Protein AF-A0A7C0VLX1-F1 (afdb_monomer)

Secondary structure (DSSP, 8-state):
-HHHHHHHHHHHHHHHHHHHHSHHHHHHHHHHHTTT-HHHHHHHHHHHHHTT-EEEPP-TTT--SS-EEPTTSSEEEPPGGGSTT--HHHHHHHHHHHHHH----SHHHHHHHS-TTT--HHHHHHHHHTTTTTTTS-HHHHHHTHHHHHHHHHHHHHHHHTT--SSSHHHHHHHT-PPPPP-PPPPHHHHHHHHHHHHSS--S--GGGGGHHHHTTTS--GGG--GGGTT-EEEEEEEEEEEEEEE-TTS-EEEEEEEE-SS-EEEEEE-HHHHHH-TTT--TT-EEEEEEEE-SSSSS--EEEEEEEE----------

Mean predicted aligned error: 9.49 Å

Structure (mmCIF, N/CA/C/O backbone):
data_AF-A0A7C0VLX1-F1
#
_entry.id   AF-A0A7C0VLX1-F1
#
loop_
_atom_site.group_PDB
_atom_site.id
_atom_site.type_symbol
_atom_site.label_atom_id
_atom_site.label_alt_id
_atom_site.label_comp_id
_atom_site.label_asym_id
_atom_site.label_entity_id
_atom_site.label_seq_id
_atom_site.pdbx_PDB_ins_code
_atom_site.Cartn_x
_atom_site.Cartn_y
_atom_site.Cartn_z
_atom_site.occupancy
_atom_site.B_iso_or_equiv
_atom_site.auth_seq_id
_atom_site.auth_comp_id
_atom_site.auth_asym_id
_atom_site.auth_atom_id
_atom_site.pdbx_PDB_model_num
ATOM 1 N N . ASN A 1 1 ? -26.456 32.198 1.884 1.00 78.25 1 ASN A N 1
ATOM 2 C CA . ASN A 1 1 ? -26.985 32.654 0.579 1.00 78.25 1 ASN A CA 1
ATOM 3 C C . ASN A 1 1 ? -27.454 31.435 -0.219 1.00 78.25 1 ASN A C 1
ATOM 5 O O . ASN A 1 1 ? -26.676 30.495 -0.347 1.00 78.25 1 ASN A O 1
ATOM 9 N N . LYS A 1 2 ? -28.715 31.394 -0.675 1.00 87.12 2 LYS A N 1
ATOM 10 C CA . LYS A 1 2 ? -29.355 30.182 -1.240 1.00 87.12 2 LYS A CA 1
ATOM 11 C C . LYS A 1 2 ? -28.691 29.710 -2.539 1.00 87.12 2 LYS A C 1
ATOM 13 O O . LYS A 1 2 ? -28.487 28.518 -2.707 1.00 87.12 2 LYS A O 1
ATOM 18 N N . SER A 1 3 ? -28.278 30.641 -3.398 1.00 87.88 3 SER A N 1
ATOM 19 C CA . SER A 1 3 ? -27.568 30.350 -4.654 1.00 87.88 3 SE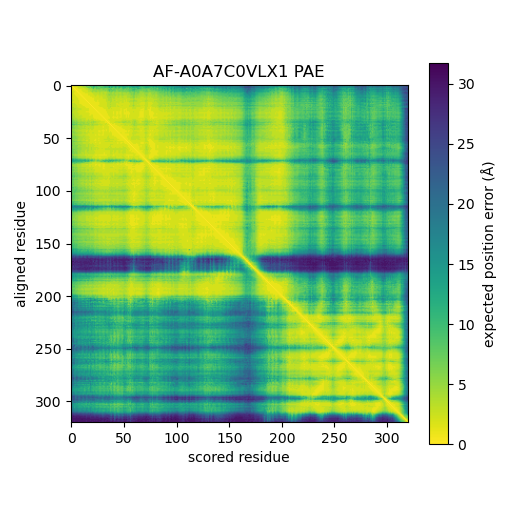R A CA 1
ATOM 20 C C . SER A 1 3 ? -26.270 29.567 -4.431 1.00 87.88 3 SER A C 1
ATOM 22 O O . SER A 1 3 ? -26.031 28.560 -5.090 1.00 87.88 3 SER A O 1
ATOM 24 N N . HIS A 1 4 ? -25.473 29.984 -3.444 1.00 89.88 4 HIS A N 1
ATOM 25 C CA . HIS A 1 4 ? -24.241 29.296 -3.067 1.00 89.88 4 HIS A CA 1
ATOM 26 C C . HIS A 1 4 ? -24.532 27.882 -2.544 1.00 89.88 4 HIS A C 1
ATOM 28 O O . HIS A 1 4 ? -23.907 26.926 -2.981 1.00 89.88 4 HIS A O 1
ATOM 34 N N . ALA A 1 5 ? -25.525 27.721 -1.662 1.00 93.12 5 ALA A N 1
ATOM 35 C CA . ALA A 1 5 ? -25.897 26.407 -1.133 1.00 93.12 5 ALA A CA 1
ATOM 36 C C . ALA A 1 5 ? -26.370 25.440 -2.235 1.00 93.12 5 ALA A C 1
ATOM 38 O O . ALA A 1 5 ? -25.942 24.287 -2.255 1.00 93.12 5 ALA A O 1
ATOM 39 N N . THR A 1 6 ? -27.188 25.912 -3.183 1.00 93.75 6 THR A N 1
ATOM 40 C CA . THR A 1 6 ? -27.656 25.096 -4.313 1.00 93.75 6 THR A CA 1
ATOM 41 C C . THR A 1 6 ? -26.497 24.619 -5.191 1.00 93.75 6 THR A C 1
ATOM 43 O O . THR A 1 6 ? -26.482 23.456 -5.580 1.00 93.75 6 THR A O 1
ATOM 46 N N . ALA A 1 7 ? -25.494 25.464 -5.458 1.00 93.62 7 ALA A N 1
ATOM 47 C CA . ALA A 1 7 ? -24.339 25.078 -6.273 1.00 93.62 7 ALA A CA 1
ATOM 48 C C . ALA A 1 7 ? -23.533 23.918 -5.652 1.00 93.62 7 ALA A C 1
ATOM 50 O O . ALA A 1 7 ? -23.234 22.940 -6.338 1.00 93.62 7 ALA A O 1
ATOM 51 N N . TYR A 1 8 ? -23.242 23.975 -4.346 1.00 94.81 8 TYR A N 1
ATOM 52 C CA . TYR A 1 8 ? -22.553 22.879 -3.647 1.00 94.81 8 TYR A CA 1
ATOM 53 C C . TYR A 1 8 ? -23.423 21.622 -3.534 1.00 94.81 8 TYR A C 1
ATOM 55 O O . TYR A 1 8 ? -22.909 20.511 -3.672 1.00 94.81 8 TYR A O 1
ATOM 63 N N . ALA A 1 9 ? -24.735 21.780 -3.329 1.00 95.38 9 ALA A N 1
ATOM 64 C CA . ALA A 1 9 ? -25.665 20.655 -3.280 1.00 95.38 9 ALA A CA 1
ATOM 65 C C . ALA A 1 9 ? -25.693 19.876 -4.605 1.00 95.38 9 ALA A C 1
ATOM 67 O O . ALA A 1 9 ? -25.719 18.647 -4.585 1.00 95.38 9 ALA A O 1
ATOM 68 N N . THR A 1 10 ? -25.603 20.562 -5.749 1.00 95.94 10 THR A N 1
ATOM 69 C CA . THR A 1 10 ? -25.512 19.912 -7.065 1.00 95.94 10 THR A CA 1
ATOM 70 C C . THR A 1 10 ? -24.257 19.043 -7.188 1.00 95.94 10 THR A C 1
ATOM 72 O O . THR A 1 10 ? -24.357 17.896 -7.618 1.00 95.94 10 THR A O 1
ATOM 75 N N . ILE A 1 11 ? -23.088 19.532 -6.755 1.00 95.19 11 ILE A N 1
ATOM 76 C CA . ILE A 1 11 ? -21.831 18.755 -6.774 1.00 95.19 11 ILE A CA 1
ATOM 77 C C . ILE A 1 11 ? -21.926 17.547 -5.827 1.00 95.19 11 ILE A C 1
ATOM 79 O O . ILE A 1 11 ? -21.535 16.432 -6.182 1.00 95.19 11 ILE A O 1
ATOM 83 N N . ALA A 1 12 ? -22.489 17.739 -4.631 1.00 94.75 12 ALA A N 1
ATOM 84 C CA . ALA A 1 12 ? -22.707 16.654 -3.675 1.00 94.75 12 ALA A CA 1
ATOM 85 C C . ALA A 1 12 ? -23.644 15.574 -4.246 1.00 94.75 12 ALA A C 1
ATOM 87 O O . ALA A 1 12 ? -23.353 14.384 -4.145 1.00 94.75 12 ALA A O 1
ATOM 88 N N . TYR A 1 13 ? -24.727 15.974 -4.917 1.00 97.00 13 TYR A N 1
ATOM 89 C CA . TYR A 1 13 ? -25.629 15.042 -5.589 1.00 97.00 13 TYR A CA 1
ATOM 90 C C . TYR A 1 13 ? -24.933 14.285 -6.728 1.00 97.00 13 TYR A C 1
ATOM 92 O O . TYR A 1 13 ? -25.043 13.066 -6.810 1.00 97.00 13 TYR A O 1
ATOM 100 N N . GLN A 1 14 ? -24.164 14.977 -7.573 1.00 96.94 14 GLN A N 1
ATOM 101 C CA . GLN A 1 14 ? -23.425 14.355 -8.678 1.00 96.94 14 GLN A CA 1
ATOM 102 C C . GLN A 1 14 ? -22.386 13.340 -8.184 1.00 96.94 14 GLN A C 1
ATOM 104 O O . GLN A 1 14 ? -22.298 12.233 -8.712 1.00 96.94 14 GLN A O 1
ATOM 109 N N . THR A 1 15 ? -21.622 13.687 -7.147 1.00 95.50 15 THR A N 1
ATOM 110 C CA . THR A 1 15 ? -20.643 12.773 -6.536 1.00 95.50 15 THR A CA 1
ATOM 111 C C . THR A 1 15 ? -21.317 11.564 -5.888 1.00 95.50 15 THR A C 1
ATOM 113 O O . THR A 1 15 ? -20.858 10.440 -6.086 1.00 95.50 15 THR A O 1
ATOM 116 N N . ALA A 1 16 ? -22.438 11.762 -5.188 1.00 95.75 16 ALA A N 1
ATOM 117 C CA . ALA A 1 16 ? -23.236 10.669 -4.635 1.00 95.75 16 ALA A CA 1
ATOM 118 C C . ALA A 1 16 ? -23.800 9.751 -5.733 1.00 95.75 16 ALA A C 1
ATOM 120 O O . ALA A 1 16 ? -23.701 8.531 -5.616 1.00 95.75 16 ALA A O 1
ATOM 121 N N . TYR A 1 17 ? -24.324 10.324 -6.821 1.00 97.50 17 TYR A N 1
ATOM 122 C CA . TYR A 1 17 ? -24.822 9.580 -7.978 1.00 97.50 17 TYR A CA 1
ATOM 123 C C . TYR A 1 17 ? -23.719 8.720 -8.611 1.00 97.50 17 TYR A C 1
ATOM 125 O O . TYR A 1 17 ? -23.901 7.518 -8.803 1.00 97.50 17 TYR A O 1
ATOM 133 N N . LEU A 1 18 ? -22.543 9.301 -8.875 1.00 97.06 18 LEU A N 1
ATOM 134 C CA . LEU A 1 18 ? -21.410 8.563 -9.439 1.00 97.06 18 LEU A CA 1
ATOM 135 C C . LEU A 1 18 ? -20.939 7.446 -8.506 1.00 97.06 18 LEU A C 1
ATOM 137 O O . LEU A 1 18 ? -20.702 6.335 -8.967 1.00 97.06 18 LEU A O 1
ATOM 141 N N . LYS A 1 19 ? -20.866 7.699 -7.196 1.00 95.50 19 LYS A N 1
ATOM 142 C CA . LYS A 1 19 ? -20.500 6.669 -6.219 1.00 95.50 19 LYS A CA 1
ATOM 143 C C . LYS A 1 19 ? -21.528 5.535 -6.151 1.00 95.50 19 LYS A C 1
ATOM 145 O O . LYS A 1 19 ? -21.139 4.389 -5.950 1.00 95.50 19 LYS A O 1
ATOM 150 N N . ALA A 1 20 ? -22.816 5.833 -6.313 1.00 95.25 20 ALA A N 1
ATOM 151 C CA . ALA A 1 20 ? -23.882 4.834 -6.273 1.00 95.25 20 ALA A CA 1
ATOM 152 C C . ALA A 1 20 ? -23.928 3.963 -7.542 1.00 95.25 20 ALA A C 1
ATOM 154 O O . ALA A 1 20 ? -24.105 2.751 -7.442 1.00 95.25 20 ALA A O 1
ATOM 155 N N . HIS A 1 21 ? -23.751 4.565 -8.723 1.00 95.94 21 HIS A N 1
ATOM 156 C CA . HIS A 1 21 ? -23.934 3.883 -10.011 1.00 95.94 21 HIS A CA 1
ATOM 157 C C . HIS A 1 21 ? -22.631 3.400 -10.666 1.00 95.94 21 HIS A C 1
ATOM 159 O O . HIS A 1 21 ? -22.646 2.394 -11.371 1.00 95.94 21 HIS A O 1
ATOM 165 N N . PHE A 1 22 ? -21.506 4.069 -10.403 1.00 95.75 22 PHE A N 1
ATOM 166 C CA . PHE A 1 22 ? -20.176 3.755 -10.944 1.00 95.75 22 PHE A CA 1
ATOM 167 C C . PHE A 1 22 ? -19.127 3.689 -9.819 1.00 95.75 22 PHE A C 1
ATOM 169 O O . PHE A 1 22 ? -18.148 4.440 -9.821 1.00 95.75 22 PHE A O 1
ATOM 176 N N . PRO A 1 23 ? -19.329 2.829 -8.801 1.00 95.12 23 PRO A N 1
ATOM 177 C CA . PRO A 1 23 ? -18.521 2.848 -7.584 1.00 95.12 23 PRO A CA 1
ATOM 178 C C . PRO A 1 23 ? -17.038 2.554 -7.839 1.00 95.12 23 PRO A C 1
ATOM 180 O O . PRO A 1 23 ? -16.184 3.121 -7.165 1.00 95.12 23 PRO A O 1
ATOM 183 N N . VAL A 1 24 ? -16.708 1.683 -8.798 1.00 96.06 24 VAL A N 1
ATOM 184 C CA . VAL A 1 24 ? -15.315 1.275 -9.053 1.00 96.06 24 VAL A CA 1
ATOM 185 C C . VAL A 1 24 ? -14.545 2.403 -9.737 1.00 96.06 24 VAL A C 1
ATOM 187 O O . VAL A 1 24 ? -13.449 2.758 -9.307 1.00 96.06 24 VAL A O 1
ATOM 190 N N . GLU A 1 25 ? -15.143 3.011 -10.756 1.00 95.88 25 GLU A N 1
ATOM 191 C CA . GLU A 1 25 ? -14.601 4.148 -11.496 1.00 95.88 25 GLU A CA 1
ATOM 192 C C . GLU A 1 25 ? -14.504 5.387 -10.603 1.00 95.88 25 GLU A C 1
ATOM 194 O O . GLU A 1 25 ? -13.475 6.064 -10.601 1.00 95.88 25 GLU A O 1
ATOM 199 N N . PHE A 1 26 ? -15.538 5.649 -9.796 1.00 96.62 26 PHE A N 1
ATOM 200 C CA . PHE A 1 26 ? -15.545 6.742 -8.828 1.00 96.62 26 PHE A CA 1
ATOM 201 C C . PHE A 1 26 ? -14.406 6.594 -7.817 1.00 96.62 26 PHE A C 1
ATOM 203 O O . PHE A 1 26 ? -13.647 7.540 -7.601 1.00 96.62 26 PHE A O 1
ATOM 210 N N . MET A 1 27 ? -14.235 5.402 -7.234 1.00 96.12 27 MET A N 1
ATOM 211 C CA . MET A 1 27 ? -13.145 5.161 -6.288 1.00 96.12 27 MET A CA 1
ATOM 212 C C . MET A 1 27 ? -11.768 5.237 -6.959 1.00 96.12 27 MET A C 1
ATOM 214 O O . MET A 1 27 ? -10.847 5.792 -6.367 1.00 96.12 27 MET A O 1
ATOM 218 N N . ALA A 1 28 ? -11.609 4.765 -8.200 1.00 96.38 28 ALA A N 1
ATOM 219 C CA . ALA A 1 28 ? -10.355 4.911 -8.946 1.00 96.38 28 ALA A CA 1
ATOM 220 C C . ALA A 1 28 ? -10.012 6.387 -9.235 1.00 96.38 28 ALA A C 1
ATOM 222 O O . ALA A 1 28 ? -8.854 6.797 -9.100 1.00 96.38 28 ALA A O 1
ATOM 223 N N . ALA A 1 29 ? -11.012 7.203 -9.581 1.00 96.56 29 ALA A N 1
ATOM 224 C CA . ALA A 1 29 ? -10.846 8.643 -9.768 1.00 96.56 29 ALA A CA 1
ATOM 225 C C . ALA A 1 29 ? -10.477 9.348 -8.453 1.00 96.56 29 ALA A C 1
ATOM 227 O O . ALA A 1 29 ? -9.551 10.157 -8.434 1.00 96.56 29 ALA A O 1
ATOM 228 N N . LEU A 1 30 ? -11.135 8.986 -7.349 1.00 95.38 30 LEU A N 1
ATOM 229 C CA . LEU A 1 30 ? -10.871 9.551 -6.024 1.00 95.38 30 LEU A CA 1
ATOM 230 C C . LEU A 1 30 ? -9.478 9.173 -5.492 1.00 95.38 30 LEU A C 1
ATOM 232 O O . LEU A 1 30 ? -8.760 10.014 -4.957 1.00 95.38 30 LEU A O 1
ATOM 236 N N . LEU A 1 31 ? -9.045 7.926 -5.695 1.00 94.94 31 LEU A N 1
ATOM 237 C CA . LEU A 1 31 ? -7.671 7.501 -5.401 1.00 94.94 31 LEU A CA 1
ATOM 238 C C . LEU A 1 31 ? -6.651 8.292 -6.230 1.00 94.94 31 LEU A C 1
ATOM 240 O O . LEU A 1 31 ? -5.582 8.650 -5.743 1.00 94.94 31 LEU A O 1
ATOM 244 N N . THR A 1 32 ? -6.990 8.594 -7.483 1.00 95.50 32 THR A N 1
ATOM 245 C CA . THR A 1 32 ? -6.131 9.370 -8.381 1.00 95.50 32 THR A CA 1
ATOM 246 C C . THR A 1 32 ? -6.013 10.834 -7.963 1.00 95.50 32 THR A C 1
ATOM 248 O O . THR A 1 32 ? -4.916 11.388 -8.053 1.00 95.50 32 THR A O 1
ATOM 251 N N . SER A 1 33 ? -7.095 11.469 -7.498 1.00 94.81 33 SER A N 1
ATOM 252 C CA . SER A 1 33 ? -7.041 12.859 -7.022 1.00 94.81 33 SER A CA 1
ATOM 253 C C . SER A 1 33 ? -6.190 13.012 -5.763 1.00 94.81 33 SER A C 1
ATOM 255 O O . SER A 1 33 ? -5.560 14.046 -5.579 1.00 94.81 33 SER A O 1
ATOM 257 N N . GLU A 1 34 ? -6.115 11.964 -4.941 1.00 92.31 34 GLU A N 1
ATOM 258 C CA . GLU A 1 34 ? -5.380 11.944 -3.670 1.00 92.31 34 GLU A CA 1
ATOM 259 C C . GLU A 1 34 ? -4.002 11.268 -3.783 1.00 92.31 34 GLU A C 1
ATOM 261 O O . GLU A 1 34 ? -3.371 10.963 -2.774 1.00 92.31 34 GLU A O 1
ATOM 266 N N . LYS A 1 35 ? -3.496 11.032 -5.004 1.00 88.75 35 LYS A N 1
ATOM 267 C CA . LYS A 1 35 ? -2.273 10.240 -5.256 1.00 88.75 35 LYS A CA 1
ATOM 268 C C . LYS A 1 35 ? -1.001 10.745 -4.555 1.00 88.75 35 LYS A C 1
ATOM 270 O O . LYS A 1 35 ? -0.036 9.998 -4.441 1.00 88.75 35 LYS A O 1
ATOM 275 N N . ASN A 1 36 ? -0.989 12.006 -4.125 1.00 87.31 36 ASN A N 1
ATOM 276 C CA . ASN A 1 36 ? 0.146 12.631 -3.444 1.00 87.31 36 ASN A CA 1
ATOM 277 C C . ASN A 1 36 ? 0.084 12.477 -1.911 1.00 87.31 36 ASN A C 1
ATOM 279 O O . ASN A 1 36 ? 1.068 12.779 -1.239 1.00 87.31 36 ASN A O 1
ATOM 283 N N . ASP A 1 37 ? -1.039 12.010 -1.355 1.00 87.31 37 ASP A N 1
ATOM 284 C CA . ASP A 1 37 ? -1.230 11.793 0.080 1.00 87.31 37 ASP A CA 1
ATOM 285 C C . ASP A 1 37 ? -1.386 10.293 0.371 1.00 87.31 37 ASP A C 1
ATOM 287 O O . ASP A 1 37 ? -2.463 9.701 0.262 1.00 87.31 37 ASP A O 1
ATOM 291 N N . THR A 1 38 ? -0.288 9.659 0.789 1.00 81.94 38 THR A N 1
ATOM 292 C CA . THR A 1 38 ? -0.279 8.224 1.110 1.00 81.94 38 THR A CA 1
ATOM 293 C C . THR A 1 38 ? -1.193 7.852 2.278 1.00 81.94 38 THR A C 1
ATOM 295 O O . THR A 1 38 ? -1.704 6.731 2.321 1.00 81.94 38 THR A O 1
ATOM 298 N N . GLU A 1 39 ? -1.427 8.765 3.227 1.00 80.62 39 GLU A N 1
ATOM 299 C CA . GLU A 1 39 ? -2.339 8.506 4.345 1.00 80.62 39 GLU A CA 1
ATOM 300 C C . GLU A 1 39 ? -3.791 8.504 3.851 1.00 80.62 39 GLU A C 1
ATOM 302 O O . GLU A 1 39 ? -4.593 7.639 4.225 1.00 80.62 39 GLU A O 1
ATOM 307 N N . ARG A 1 40 ? -4.131 9.441 2.960 1.00 85.44 40 ARG A N 1
ATOM 308 C CA . ARG A 1 40 ? -5.447 9.510 2.326 1.00 85.44 40 ARG A CA 1
ATOM 309 C C . ARG A 1 40 ? -5.709 8.314 1.415 1.00 85.44 40 ARG A C 1
ATOM 311 O O . ARG A 1 40 ? -6.779 7.717 1.531 1.00 85.44 40 ARG A O 1
ATOM 318 N N . ILE A 1 41 ? -4.734 7.906 0.600 1.00 89.44 41 ILE A N 1
ATOM 319 C CA . ILE A 1 41 ? -4.812 6.689 -0.229 1.00 89.44 41 ILE A CA 1
ATOM 320 C C . ILE A 1 41 ? -5.095 5.464 0.641 1.00 89.44 41 ILE A C 1
ATOM 322 O O . ILE A 1 41 ? -6.013 4.703 0.344 1.00 89.44 41 ILE A O 1
ATOM 326 N N . SER A 1 42 ? -4.365 5.293 1.748 1.00 83.94 42 SER A N 1
ATOM 327 C CA . SER A 1 42 ? -4.569 4.167 2.666 1.00 83.94 42 SER A CA 1
ATOM 328 C C . SER A 1 42 ? -6.006 4.116 3.208 1.00 83.94 42 SER A C 1
ATOM 330 O O . SER A 1 42 ? -6.641 3.058 3.195 1.00 83.94 42 SER A O 1
ATOM 332 N N . LYS A 1 43 ? -6.571 5.270 3.593 1.00 83.38 43 LYS A N 1
ATOM 333 C CA . LYS A 1 43 ? -7.975 5.376 4.035 1.00 83.38 43 LYS A CA 1
ATOM 334 C C . LYS A 1 43 ? -8.958 4.995 2.924 1.00 83.38 43 LYS A C 1
ATOM 336 O O . LYS A 1 43 ? -9.885 4.229 3.182 1.00 83.38 43 LYS A O 1
ATOM 341 N N . LEU A 1 44 ? -8.746 5.496 1.707 1.00 89.44 44 LEU A N 1
ATOM 342 C CA . LEU A 1 44 ? -9.607 5.221 0.553 1.00 89.44 44 LEU A CA 1
ATOM 343 C C . LEU A 1 44 ? -9.550 3.755 0.114 1.00 89.44 44 LEU A C 1
ATOM 345 O O . LEU A 1 44 ? -10.578 3.189 -0.247 1.00 89.44 44 LEU A O 1
ATOM 349 N N . ILE A 1 45 ? -8.385 3.108 0.184 1.00 88.31 45 ILE A N 1
ATOM 350 C CA . ILE A 1 45 ? -8.264 1.667 -0.082 1.00 88.31 45 ILE A CA 1
ATOM 351 C C . ILE A 1 45 ? -9.014 0.859 0.983 1.00 88.31 45 ILE A C 1
ATOM 353 O O . ILE A 1 45 ? -9.713 -0.097 0.648 1.00 88.31 45 ILE A O 1
ATOM 357 N N . GLY A 1 46 ? -8.945 1.270 2.254 1.00 82.88 46 GLY A N 1
ATOM 358 C CA . GLY A 1 46 ? -9.768 0.683 3.314 1.00 82.88 46 GLY A CA 1
ATOM 359 C C . GLY A 1 46 ? -11.271 0.806 3.032 1.00 82.88 46 GLY A C 1
ATOM 360 O O . GLY A 1 46 ? -12.028 -0.133 3.274 1.00 82.88 46 GLY A O 1
ATOM 361 N N . GLU A 1 47 ? -11.712 1.932 2.468 1.00 85.69 47 GLU A N 1
ATOM 362 C CA . GLU A 1 47 ? -13.095 2.118 2.016 1.00 85.69 47 GLU A CA 1
ATOM 363 C C . GLU A 1 47 ? -13.440 1.231 0.811 1.00 85.69 47 GLU A C 1
ATOM 365 O O . GLU A 1 47 ? -14.476 0.568 0.831 1.00 85.69 47 GLU A O 1
ATOM 370 N N . CYS A 1 48 ? -12.547 1.121 -0.181 1.00 89.75 48 CYS A N 1
ATOM 371 C CA . CYS A 1 48 ? -12.702 0.194 -1.307 1.00 89.75 48 CYS A CA 1
ATOM 372 C C . CYS A 1 48 ? -12.926 -1.239 -0.805 1.00 89.75 48 CYS A C 1
ATOM 374 O O . CYS A 1 48 ? -13.883 -1.890 -1.221 1.00 89.75 48 CYS A O 1
ATOM 376 N N . LYS A 1 49 ? -12.118 -1.694 0.165 1.00 84.69 49 LYS A N 1
ATOM 377 C CA . LYS A 1 49 ? -12.255 -3.021 0.784 1.00 84.69 49 LYS A CA 1
ATOM 378 C C . LYS A 1 49 ? -13.636 -3.209 1.423 1.00 84.69 49 LYS A C 1
ATOM 380 O O . LYS A 1 49 ? -14.267 -4.237 1.196 1.00 84.69 49 LYS A O 1
ATOM 385 N N . LYS A 1 50 ? -14.147 -2.208 2.153 1.00 82.75 50 LYS A N 1
ATOM 386 C CA . LYS A 1 50 ? -15.508 -2.231 2.733 1.00 82.75 50 LYS A CA 1
ATOM 387 C C . LYS A 1 50 ? -16.610 -2.261 1.670 1.00 82.75 50 LYS A C 1
ATOM 389 O O . LYS A 1 50 ? -17.650 -2.867 1.892 1.00 82.75 50 LYS A O 1
ATOM 394 N N . MET A 1 51 ? -16.371 -1.643 0.514 1.00 89.19 51 MET A N 1
ATOM 395 C CA . MET A 1 51 ? -17.267 -1.672 -0.648 1.00 89.19 51 MET A CA 1
ATOM 396 C C . MET A 1 51 ? -17.140 -2.961 -1.485 1.00 89.19 51 MET A C 1
ATOM 398 O O . MET A 1 51 ? -17.832 -3.104 -2.493 1.00 89.19 51 MET A O 1
ATOM 402 N N . GLY A 1 52 ? -16.256 -3.895 -1.108 1.00 88.62 52 GLY A N 1
ATOM 403 C CA . GLY A 1 52 ? -15.973 -5.107 -1.883 1.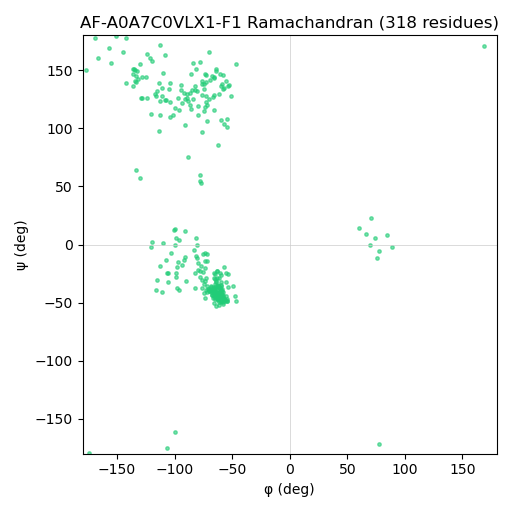00 88.62 52 GLY A CA 1
ATOM 404 C C . GLY A 1 52 ? -15.213 -4.844 -3.189 1.00 88.62 52 GLY A C 1
ATOM 405 O O . GLY A 1 52 ? -15.301 -5.639 -4.123 1.00 88.62 52 GLY A O 1
ATOM 406 N N . ILE A 1 53 ? -14.503 -3.717 -3.275 1.00 91.62 53 ILE A N 1
ATOM 407 C CA . ILE A 1 53 ? -13.642 -3.336 -4.396 1.00 91.62 53 ILE A CA 1
ATOM 408 C C . ILE A 1 53 ? -12.201 -3.652 -4.005 1.00 91.62 53 ILE A C 1
ATOM 410 O O . ILE A 1 53 ? -11.657 -3.088 -3.056 1.00 91.62 53 ILE A O 1
ATOM 414 N N . GLU A 1 54 ? -11.571 -4.551 -4.748 1.00 90.44 54 GLU A N 1
ATOM 415 C CA . GLU A 1 54 ? -10.194 -4.958 -4.479 1.00 90.44 54 GLU A CA 1
ATOM 416 C C . GLU A 1 54 ? -9.211 -4.009 -5.174 1.00 90.44 54 GLU A C 1
ATOM 418 O O . GLU A 1 54 ? -9.332 -3.752 -6.373 1.00 90.44 54 GLU A O 1
ATOM 423 N N . VAL A 1 55 ? -8.222 -3.502 -4.438 1.00 91.62 55 VAL A N 1
ATOM 424 C CA . VAL A 1 55 ? -7.139 -2.688 -5.006 1.00 91.62 55 VAL A CA 1
ATOM 425 C C . VAL A 1 55 ? -5.885 -3.547 -5.086 1.00 91.62 55 VAL A C 1
ATOM 427 O O . VAL A 1 55 ? -5.313 -3.917 -4.065 1.00 91.62 55 VAL A O 1
ATOM 430 N N . LEU A 1 56 ? -5.486 -3.898 -6.304 1.00 92.50 56 LEU A N 1
ATOM 431 C CA . LEU A 1 56 ? -4.350 -4.769 -6.569 1.00 92.50 56 LEU A CA 1
ATOM 432 C C . LEU A 1 56 ? -3.018 -4.003 -6.513 1.00 92.50 56 LEU A C 1
ATOM 434 O O . LEU A 1 56 ? -3.003 -2.826 -6.893 1.00 92.50 56 LEU A O 1
ATOM 438 N N . PRO A 1 57 ? -1.906 -4.678 -6.143 1.00 93.19 57 PRO A N 1
ATOM 439 C CA . PRO A 1 57 ? -0.547 -4.137 -6.200 1.00 93.19 57 PRO A CA 1
ATOM 440 C C . PRO A 1 57 ? -0.231 -3.433 -7.519 1.00 93.19 57 PRO A C 1
ATOM 442 O O . PRO A 1 57 ? -0.796 -3.812 -8.556 1.00 93.19 57 PRO A O 1
ATOM 445 N N . PRO A 1 58 ? 0.723 -2.491 -7.536 1.00 95.38 58 PRO A N 1
ATOM 446 C CA . PRO A 1 58 ? 1.279 -2.043 -8.797 1.00 95.38 58 PRO A CA 1
ATOM 447 C C . PRO A 1 58 ? 2.048 -3.189 -9.475 1.00 95.38 58 PRO A C 1
ATOM 449 O O . PRO A 1 58 ? 2.695 -3.988 -8.807 1.00 95.38 58 PRO A O 1
ATOM 452 N N . ASP A 1 59 ? 1.983 -3.261 -10.800 1.00 96.00 59 ASP A N 1
ATOM 453 C CA . ASP A 1 59 ? 2.716 -4.241 -11.609 1.00 96.00 59 ASP A CA 1
ATOM 454 C C . ASP A 1 59 ? 3.191 -3.576 -12.906 1.00 96.00 59 ASP A C 1
ATOM 456 O O . ASP A 1 59 ? 2.461 -2.792 -13.516 1.00 96.00 59 ASP A O 1
ATOM 460 N N . ILE A 1 60 ? 4.417 -3.875 -13.333 1.00 97.25 60 ILE A N 1
ATOM 461 C CA . ILE A 1 60 ? 5.039 -3.241 -14.502 1.00 97.25 60 ILE A CA 1
ATOM 462 C C . ILE A 1 60 ? 4.253 -3.462 -15.806 1.00 97.25 60 ILE A C 1
ATOM 464 O O . ILE A 1 60 ? 4.214 -2.588 -16.676 1.00 97.25 60 ILE A O 1
ATOM 468 N N . ASN A 1 61 ? 3.588 -4.606 -15.940 1.00 96.56 61 ASN A N 1
ATOM 469 C CA . ASN A 1 61 ? 2.880 -5.026 -17.143 1.00 96.56 61 ASN A CA 1
ATOM 470 C C . ASN A 1 61 ? 1.391 -4.660 -17.132 1.00 96.56 61 ASN A C 1
ATOM 472 O O . ASN A 1 61 ? 0.788 -4.603 -18.201 1.00 96.56 61 ASN A O 1
ATOM 476 N N . GLU A 1 62 ? 0.810 -4.351 -15.971 1.00 94.81 62 GLU A N 1
ATOM 477 C CA . GLU A 1 62 ? -0.616 -4.012 -15.861 1.00 94.81 62 GLU A CA 1
ATOM 478 C C . GLU A 1 62 ? -0.908 -2.575 -15.403 1.00 94.81 62 GLU A C 1
ATOM 480 O O . GLU A 1 62 ? -1.936 -2.010 -15.777 1.00 94.81 62 GLU A O 1
ATOM 485 N N . SER A 1 63 ? -0.045 -1.957 -14.593 1.00 96.44 63 SER A N 1
ATOM 486 C CA . SER A 1 63 ? -0.321 -0.630 -14.030 1.00 96.44 63 SER A CA 1
ATOM 487 C C . SER A 1 63 ? -0.214 0.488 -15.064 1.00 96.44 63 SER A C 1
ATOM 489 O O . SER A 1 63 ? 0.635 0.468 -15.954 1.00 96.44 63 SER A O 1
ATOM 491 N N . PHE A 1 64 ? -1.053 1.510 -14.917 1.00 96.12 64 PHE A N 1
ATOM 492 C CA . PHE A 1 64 ? -0.980 2.760 -15.678 1.00 96.12 64 PHE A CA 1
ATOM 493 C C . PHE A 1 64 ? -0.466 3.903 -14.794 1.00 96.12 64 PHE A C 1
ATOM 495 O O . PHE A 1 64 ? -0.089 3.697 -13.637 1.00 96.12 64 PHE A O 1
ATOM 502 N N . ARG A 1 65 ? -0.448 5.135 -15.326 1.00 96.69 65 ARG A N 1
ATOM 503 C CA . ARG A 1 65 ? 0.039 6.301 -14.570 1.00 96.69 65 ARG A CA 1
ATOM 504 C C . ARG A 1 65 ? -0.762 6.535 -13.289 1.00 96.69 65 ARG A C 1
ATOM 506 O O . ARG A 1 65 ? -0.188 6.800 -12.241 1.00 96.69 65 ARG A O 1
ATOM 513 N N . ASN A 1 66 ? -2.081 6.409 -13.391 1.00 96.94 66 ASN A N 1
ATOM 514 C CA . ASN A 1 66 ? -3.049 6.644 -12.329 1.00 96.94 66 ASN A CA 1
ATOM 515 C C . ASN A 1 66 ? -3.705 5.315 -11.939 1.00 96.94 66 ASN A C 1
ATOM 517 O O . ASN A 1 66 ? -3.520 4.302 -12.621 1.00 96.94 66 ASN A O 1
ATOM 521 N N . PHE A 1 67 ? -4.492 5.328 -10.864 1.00 96.62 67 PHE A N 1
ATOM 522 C CA . PHE A 1 67 ? -5.332 4.185 -10.526 1.00 96.62 67 PHE A CA 1
ATOM 523 C C . PHE A 1 67 ? -6.277 3.891 -11.690 1.00 96.62 67 PHE A C 1
ATOM 525 O O . PHE A 1 67 ? -6.869 4.802 -12.270 1.00 96.62 67 PHE A O 1
ATOM 532 N N . SER A 1 68 ? -6.381 2.619 -12.059 1.00 95.56 68 SER A N 1
ATOM 533 C CA . SER A 1 68 ? -7.119 2.193 -13.250 1.00 95.56 68 SER A CA 1
ATOM 534 C C . SER A 1 68 ? -8.056 1.046 -12.918 1.00 95.56 68 SER A C 1
ATOM 536 O O . SER A 1 68 ? -7.737 0.183 -12.104 1.00 95.56 68 SER A O 1
ATOM 538 N N . VAL A 1 69 ? -9.236 1.049 -13.529 1.00 95.88 69 VAL A N 1
ATOM 539 C CA . VAL A 1 69 ? -10.210 -0.031 -13.370 1.00 95.88 69 VAL A CA 1
ATOM 540 C C . VAL A 1 69 ? -9.814 -1.179 -14.285 1.00 95.88 69 VAL A C 1
ATOM 542 O O . VAL A 1 69 ? -9.547 -0.967 -15.467 1.00 95.88 69 VAL A O 1
ATOM 545 N N . ILE A 1 70 ? -9.795 -2.400 -13.755 1.00 91.81 70 ILE A N 1
ATOM 546 C CA . ILE A 1 70 ? -9.583 -3.584 -14.584 1.00 91.81 70 ILE A CA 1
ATOM 547 C C . ILE A 1 70 ? -10.914 -3.930 -15.261 1.00 91.81 70 ILE A C 1
ATOM 549 O O . ILE A 1 70 ? -11.885 -4.226 -14.558 1.00 91.81 70 ILE A O 1
ATOM 553 N N . PRO A 1 71 ? -10.988 -3.929 -16.606 1.00 85.75 71 PRO A N 1
ATOM 554 C CA . PRO A 1 71 ? -12.243 -4.133 -17.315 1.00 85.75 71 PRO A CA 1
ATOM 555 C C . PRO A 1 71 ? -12.958 -5.412 -16.880 1.00 85.75 71 PRO A C 1
ATOM 557 O O . PRO A 1 71 ? -12.341 -6.472 -16.748 1.00 85.75 71 PRO A O 1
ATOM 560 N N . LYS A 1 72 ? -14.279 -5.313 -16.689 1.00 81.81 72 LYS A N 1
ATOM 561 C CA . LYS A 1 72 ? -15.163 -6.430 -16.303 1.00 81.81 72 LYS A CA 1
ATOM 562 C C . LYS A 1 72 ? -14.810 -7.090 -14.959 1.00 81.81 72 LYS A C 1
ATOM 564 O O . LYS A 1 72 ? -15.320 -8.167 -14.660 1.00 81.81 72 LYS A O 1
ATOM 569 N N . LYS A 1 73 ? -13.966 -6.464 -14.133 1.00 88.25 73 LYS A N 1
ATOM 570 C CA . LYS A 1 73 ? -13.638 -6.923 -12.778 1.00 88.25 73 LYS A CA 1
ATOM 571 C C . LYS A 1 73 ? -13.923 -5.799 -11.783 1.00 88.25 73 LYS A C 1
ATOM 573 O O . LYS A 1 73 ? -13.654 -4.638 -12.060 1.00 88.25 73 LYS A O 1
ATOM 578 N N . LYS A 1 74 ? -14.405 -6.135 -10.581 1.00 90.31 74 LYS A N 1
ATOM 579 C CA . LYS A 1 74 ? -14.519 -5.181 -9.457 1.00 90.31 74 LYS A CA 1
ATOM 580 C C . LYS A 1 74 ? -13.156 -4.936 -8.801 1.00 90.31 74 LYS A C 1
ATOM 582 O O . LYS A 1 74 ? -12.983 -5.146 -7.602 1.00 90.31 74 LYS A O 1
ATOM 587 N N . LYS A 1 75 ? -12.165 -4.577 -9.618 1.00 94.50 75 LYS A N 1
ATOM 588 C CA . LYS A 1 75 ? -10.776 -4.424 -9.194 1.00 94.50 75 LYS A CA 1
ATOM 589 C C . LYS A 1 75 ? -10.174 -3.144 -9.749 1.00 94.50 75 LYS A C 1
ATOM 591 O O . LYS A 1 75 ? -10.392 -2.799 -10.909 1.00 94.50 75 LYS A O 1
ATOM 596 N N . ILE A 1 76 ? -9.380 -2.486 -8.919 1.00 95.50 76 ILE A N 1
ATOM 597 C CA . ILE A 1 76 ? -8.585 -1.314 -9.272 1.00 95.50 76 ILE A CA 1
ATOM 598 C C . ILE A 1 76 ? -7.118 -1.736 -9.246 1.00 95.50 76 ILE A C 1
ATOM 600 O O . ILE A 1 76 ? -6.682 -2.403 -8.314 1.00 95.50 76 ILE A O 1
ATOM 604 N N . ARG A 1 77 ? -6.342 -1.356 -10.254 1.00 95.31 77 ARG A N 1
ATOM 605 C CA . ARG A 1 77 ? -4.890 -1.536 -10.283 1.00 95.31 77 ARG A CA 1
ATOM 606 C C . ARG A 1 77 ? -4.210 -0.262 -9.786 1.00 95.31 77 ARG A C 1
ATOM 608 O O . ARG A 1 77 ? -4.574 0.837 -10.215 1.00 95.31 77 ARG A O 1
ATOM 615 N N . PHE A 1 78 ? -3.234 -0.409 -8.890 1.00 95.62 78 PHE A N 1
ATOM 616 C CA . PHE A 1 78 ? -2.484 0.716 -8.328 1.00 95.62 78 PHE A CA 1
ATOM 617 C C . PHE A 1 78 ? -1.761 1.518 -9.422 1.00 95.62 78 PHE A C 1
ATOM 619 O O . PHE A 1 78 ? -1.161 0.938 -10.333 1.00 95.62 78 PHE A O 1
ATOM 626 N N . GLY A 1 79 ? -1.821 2.849 -9.334 1.00 96.38 79 GLY A N 1
ATOM 627 C CA . GLY A 1 79 ? -1.171 3.750 -10.287 1.00 96.38 79 GLY A CA 1
ATOM 628 C C . GLY A 1 79 ? 0.310 3.958 -9.981 1.00 96.38 79 GLY A C 1
ATOM 629 O O . GLY A 1 79 ? 0.674 4.195 -8.832 1.00 96.38 79 GLY A O 1
ATOM 630 N N . LEU A 1 80 ? 1.170 3.935 -11.002 1.00 96.69 80 LEU A N 1
ATOM 631 C CA . LEU A 1 80 ? 2.620 4.074 -10.812 1.00 96.69 80 LEU 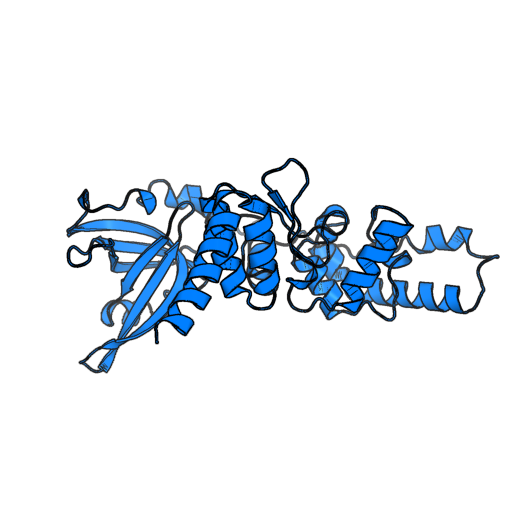A CA 1
ATOM 632 C C . LEU A 1 80 ? 3.032 5.449 -10.256 1.00 96.69 80 LEU A C 1
ATOM 634 O O . LEU A 1 80 ? 4.007 5.531 -9.516 1.00 96.69 80 LEU A O 1
ATOM 638 N N . LEU A 1 81 ? 2.279 6.519 -10.552 1.00 95.50 81 LEU A N 1
ATOM 639 C CA . LEU A 1 81 ? 2.548 7.863 -10.012 1.00 95.50 81 LEU A CA 1
ATOM 640 C C . LEU A 1 81 ? 2.188 8.023 -8.532 1.00 95.50 81 LEU A C 1
ATOM 642 O O . LEU A 1 81 ? 2.569 9.021 -7.932 1.00 95.50 81 LEU A O 1
ATOM 646 N N . ALA A 1 82 ? 1.429 7.090 -7.957 1.00 94.81 82 ALA A N 1
ATOM 647 C CA . ALA A 1 82 ? 1.092 7.115 -6.536 1.00 94.81 82 ALA A CA 1
ATOM 648 C C . ALA A 1 82 ? 2.203 6.504 -5.658 1.00 94.81 82 ALA A C 1
ATOM 650 O O . ALA A 1 82 ? 2.106 6.520 -4.434 1.00 94.81 82 ALA A O 1
ATOM 651 N N . ILE A 1 83 ? 3.258 5.952 -6.270 1.00 95.25 83 ILE A N 1
ATOM 652 C CA . ILE A 1 83 ? 4.408 5.385 -5.565 1.00 95.25 83 ILE A CA 1
ATOM 653 C C . ILE A 1 83 ? 5.383 6.515 -5.230 1.00 95.25 83 ILE A C 1
ATOM 655 O O . ILE A 1 83 ? 5.846 7.236 -6.120 1.00 95.25 83 ILE A O 1
ATOM 659 N N . LYS A 1 84 ? 5.751 6.655 -3.950 1.00 92.75 84 LYS A N 1
ATOM 660 C CA . LYS A 1 84 ? 6.741 7.663 -3.544 1.00 92.75 84 LYS A CA 1
ATOM 661 C C . LYS A 1 84 ? 8.049 7.501 -4.322 1.00 92.75 84 LYS A C 1
ATOM 663 O O . LYS A 1 84 ? 8.541 6.396 -4.524 1.00 92.75 84 LYS A O 1
ATOM 668 N N . ASN A 1 85 ? 8.647 8.634 -4.692 1.00 94.62 85 ASN A N 1
ATOM 669 C CA . ASN A 1 85 ? 9.914 8.739 -5.430 1.00 94.62 85 ASN A CA 1
ATOM 670 C C . ASN A 1 85 ? 9.905 8.215 -6.881 1.00 94.62 85 ASN A C 1
ATOM 672 O O . ASN A 1 85 ? 10.970 8.148 -7.508 1.00 94.62 85 ASN A O 1
ATOM 676 N N . VAL A 1 86 ? 8.744 7.870 -7.442 1.00 95.19 86 VAL A N 1
ATOM 677 C CA . VAL A 1 86 ? 8.620 7.511 -8.859 1.00 95.19 86 VAL A CA 1
ATOM 678 C C . VAL A 1 86 ? 8.167 8.740 -9.650 1.00 95.19 86 VAL A C 1
ATOM 680 O O . VAL A 1 86 ? 7.089 9.282 -9.427 1.00 95.19 86 VAL A O 1
ATOM 683 N N . GLY A 1 87 ? 9.027 9.216 -10.554 1.00 93.06 87 GLY A N 1
ATOM 684 C CA . GLY A 1 87 ? 8.777 10.423 -11.347 1.00 93.06 87 GLY A CA 1
ATOM 685 C C . GLY A 1 87 ? 7.929 10.172 -12.596 1.00 93.06 87 GLY A C 1
ATOM 686 O O . GLY A 1 87 ? 7.923 9.072 -13.149 1.00 93.06 87 GLY A O 1
ATOM 687 N N . GLN A 1 88 ? 7.267 11.223 -13.087 1.00 94.62 88 GLN A N 1
ATOM 688 C CA . GLN A 1 88 ? 6.387 11.144 -14.257 1.00 94.62 88 GLN A CA 1
ATOM 689 C C . GLN A 1 88 ? 7.090 10.657 -15.522 1.00 94.62 88 GLN A C 1
ATOM 691 O O . GLN A 1 88 ? 6.579 9.752 -16.174 1.00 94.62 88 GLN A O 1
ATOM 696 N N . ASN A 1 89 ? 8.295 11.152 -15.798 1.00 94.75 89 ASN A N 1
ATOM 697 C CA . ASN A 1 89 ? 9.062 10.738 -16.973 1.00 94.75 89 ASN A CA 1
ATOM 698 C C . ASN A 1 89 ? 9.338 9.222 -16.972 1.00 94.75 89 ASN A C 1
ATOM 700 O O . ASN A 1 89 ? 9.229 8.575 -18.010 1.00 94.75 89 ASN A O 1
ATOM 704 N N . VAL A 1 90 ? 9.649 8.639 -15.802 1.00 95.00 90 VAL A N 1
ATOM 705 C CA . VAL A 1 90 ? 9.893 7.189 -15.657 1.00 95.00 90 VAL A CA 1
ATOM 706 C C . VAL A 1 90 ? 8.631 6.411 -16.005 1.00 95.00 90 VAL A C 1
ATOM 708 O O . VAL A 1 90 ? 8.682 5.463 -16.784 1.00 95.00 90 VAL A O 1
ATOM 711 N N . VAL A 1 91 ? 7.489 6.835 -15.464 1.00 96.25 91 VAL A N 1
ATOM 712 C CA . VAL A 1 91 ? 6.194 6.192 -15.708 1.00 96.25 91 VAL A CA 1
ATOM 713 C C . VAL A 1 91 ? 5.785 6.282 -17.175 1.00 96.25 91 VAL A C 1
ATOM 715 O O . VAL A 1 91 ? 5.347 5.286 -17.745 1.00 96.25 91 VAL A O 1
ATOM 718 N N . GLU A 1 92 ? 5.945 7.447 -17.797 1.00 95.56 92 GLU A N 1
ATOM 719 C CA . GLU A 1 92 ? 5.631 7.643 -19.214 1.00 95.56 92 GLU A CA 1
ATOM 720 C C . GLU A 1 92 ? 6.525 6.787 -20.112 1.00 95.56 92 GLU A C 1
ATOM 722 O O . GLU A 1 92 ? 6.016 6.131 -21.018 1.00 95.56 92 GLU A O 1
ATOM 727 N N . SER A 1 93 ? 7.829 6.707 -19.820 1.00 95.12 93 SER A N 1
ATOM 728 C CA . SER A 1 93 ? 8.742 5.828 -20.557 1.00 95.12 93 SER A CA 1
ATOM 729 C C . SER A 1 93 ? 8.354 4.354 -20.422 1.00 95.12 93 SER A C 1
ATOM 731 O O . SER A 1 93 ? 8.390 3.638 -21.417 1.00 95.12 93 SER A O 1
ATOM 733 N N . ILE A 1 94 ? 7.959 3.901 -19.227 1.00 96.19 94 ILE A N 1
ATOM 734 C CA . ILE A 1 94 ? 7.506 2.521 -18.993 1.00 96.19 94 ILE A CA 1
ATOM 735 C C . ILE A 1 94 ? 6.259 2.201 -19.817 1.00 96.19 94 ILE A C 1
ATOM 737 O O . ILE A 1 94 ? 6.211 1.171 -20.487 1.00 96.19 94 ILE A O 1
ATOM 741 N N . ILE A 1 95 ? 5.248 3.072 -19.755 1.00 96.25 95 ILE A N 1
ATOM 742 C CA . ILE A 1 95 ? 3.968 2.845 -20.431 1.00 96.25 95 ILE A CA 1
ATOM 743 C C . ILE A 1 95 ? 4.159 2.877 -21.945 1.00 96.25 95 ILE A C 1
ATOM 745 O O . ILE A 1 95 ? 3.696 1.958 -22.614 1.00 96.25 95 ILE A O 1
ATOM 749 N N . ARG A 1 96 ? 4.896 3.865 -22.469 1.00 95.69 96 ARG A N 1
ATOM 750 C CA . ARG A 1 96 ? 5.181 3.985 -23.904 1.00 95.69 96 ARG A CA 1
ATOM 751 C C . ARG A 1 96 ? 5.878 2.739 -24.447 1.00 95.69 96 ARG A C 1
ATOM 753 O O . ARG A 1 96 ? 5.401 2.143 -25.404 1.00 95.69 96 ARG A O 1
ATOM 760 N N . GLU A 1 97 ? 6.960 2.297 -23.804 1.00 95.31 97 GLU A N 1
ATOM 761 C CA . GLU A 1 97 ? 7.691 1.097 -24.240 1.00 95.31 97 GLU A CA 1
ATOM 762 C C . GLU A 1 97 ? 6.818 -0.164 -24.182 1.00 95.31 97 GLU A C 1
ATOM 764 O O . GLU A 1 97 ? 6.906 -1.026 -25.059 1.00 95.31 97 GLU A O 1
ATOM 769 N N . ARG A 1 98 ? 5.943 -0.272 -23.175 1.00 95.88 98 ARG A N 1
ATOM 770 C CA . ARG A 1 98 ? 5.002 -1.390 -23.054 1.00 95.88 98 ARG A CA 1
ATOM 771 C C . ARG A 1 98 ? 3.921 -1.367 -24.136 1.00 95.88 98 ARG A C 1
ATOM 773 O O . ARG A 1 98 ? 3.545 -2.428 -24.626 1.00 95.88 98 ARG A O 1
ATOM 780 N N . GLU A 1 99 ? 3.403 -0.196 -24.493 1.00 95.06 99 GLU A N 1
ATOM 781 C CA . GLU A 1 99 ? 2.393 -0.041 -25.547 1.00 95.06 99 GLU A CA 1
ATOM 782 C C . GLU A 1 99 ? 2.979 -0.312 -26.939 1.00 95.06 99 GLU A C 1
ATOM 784 O O . GLU A 1 99 ? 2.350 -0.994 -27.744 1.00 95.06 99 GLU A O 1
ATOM 789 N N . GLU A 1 100 ? 4.207 0.141 -27.201 1.00 95.25 100 GLU A N 1
ATOM 790 C CA . GLU A 1 100 ? 4.878 -0.046 -28.492 1.00 95.25 100 GLU A CA 1
ATOM 791 C C . GLU A 1 100 ? 5.427 -1.468 -28.690 1.00 95.25 100 GLU A C 1
ATOM 793 O O . GLU A 1 100 ? 5.396 -1.997 -29.801 1.00 95.25 100 GLU A O 1
ATOM 798 N N . ARG A 1 101 ? 5.957 -2.099 -27.630 1.00 94.38 101 ARG A N 1
ATOM 799 C CA . ARG A 1 101 ? 6.712 -3.368 -27.729 1.00 94.38 101 ARG A CA 1
ATOM 800 C C . ARG A 1 101 ? 6.104 -4.527 -26.93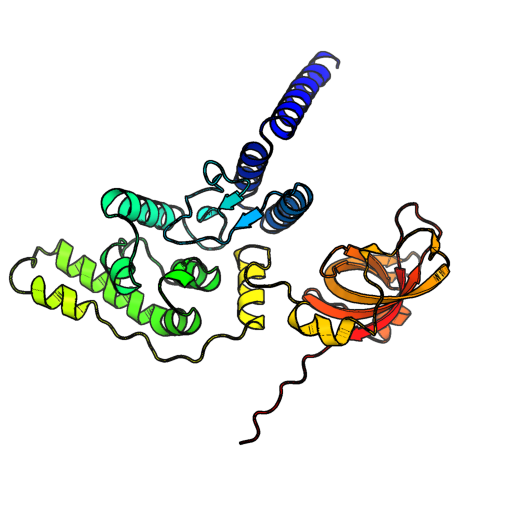8 1.00 94.38 101 ARG A C 1
ATOM 802 O O . ARG A 1 101 ? 6.672 -5.623 -26.910 1.00 94.38 101 ARG A O 1
ATOM 809 N N . GLY A 1 102 ? 4.961 -4.312 -26.296 1.00 95.62 102 GLY A N 1
ATOM 810 C CA . GLY A 1 102 ? 4.295 -5.303 -25.455 1.00 95.62 102 GLY A CA 1
ATOM 811 C C . GLY A 1 102 ? 4.939 -5.473 -24.068 1.00 95.62 102 GLY A C 1
ATOM 812 O O . GLY A 1 102 ? 5.835 -4.715 -23.688 1.00 95.62 102 GLY A O 1
ATOM 813 N N . PRO A 1 103 ? 4.498 -6.480 -23.289 1.00 96.38 103 PRO A N 1
ATOM 814 C CA . PRO A 1 103 ? 4.912 -6.658 -21.898 1.00 96.38 103 PRO A CA 1
ATOM 815 C C . PRO A 1 103 ? 6.411 -6.950 -21.751 1.00 96.38 103 PRO A C 1
ATOM 817 O O . PRO A 1 103 ? 7.031 -7.596 -22.605 1.00 96.38 103 PRO A O 1
ATOM 820 N N . PHE A 1 104 ? 6.969 -6.511 -20.623 1.00 96.12 104 PHE A N 1
ATOM 821 C CA . PHE A 1 104 ? 8.321 -6.832 -20.183 1.00 96.12 104 PHE A CA 1
ATOM 822 C C . PHE A 1 104 ? 8.379 -8.283 -19.711 1.00 96.12 104 PHE A C 1
ATOM 824 O O . PHE A 1 104 ? 7.578 -8.709 -18.876 1.00 96.12 104 PHE A O 1
ATOM 831 N N . ARG A 1 105 ? 9.337 -9.043 -20.246 1.00 93.69 105 ARG A N 1
ATOM 832 C CA . ARG A 1 105 ? 9.472 -10.488 -19.984 1.00 93.69 105 ARG A CA 1
ATOM 833 C C . ARG A 1 105 ? 10.508 -10.825 -18.921 1.00 93.69 105 ARG A C 1
ATOM 835 O O . ARG A 1 105 ? 10.461 -11.900 -18.336 1.00 93.69 105 ARG A O 1
ATOM 842 N N . SER A 1 106 ? 11.477 -9.942 -18.713 1.00 93.06 106 SER A N 1
ATOM 843 C CA . SER A 1 106 ? 12.554 -10.121 -17.743 1.00 93.06 106 SER A CA 1
ATOM 844 C C . SER A 1 106 ? 13.138 -8.774 -17.332 1.00 93.06 106 SER A C 1
ATOM 846 O O . SER A 1 106 ? 12.875 -7.747 -17.962 1.00 93.06 106 SER A O 1
ATOM 848 N N . ILE A 1 107 ? 13.978 -8.770 -16.295 1.00 93.25 107 ILE A N 1
ATOM 849 C CA . ILE A 1 107 ? 14.707 -7.559 -15.912 1.00 93.25 107 ILE A CA 1
ATOM 850 C C . ILE A 1 107 ? 15.633 -7.074 -17.036 1.00 93.25 107 ILE A C 1
ATOM 852 O O . ILE A 1 107 ? 15.654 -5.885 -17.325 1.00 93.25 107 ILE A O 1
ATOM 856 N N . SER A 1 108 ? 16.332 -7.972 -17.737 1.00 90.69 108 SER A N 1
ATOM 857 C CA . SER A 1 108 ? 17.183 -7.615 -18.883 1.00 90.69 108 SER A CA 1
ATOM 858 C C . SER A 1 108 ? 16.387 -6.944 -20.002 1.00 90.69 108 SER A C 1
ATOM 860 O O . SER A 1 108 ? 16.839 -5.979 -20.618 1.00 90.69 108 SER A O 1
ATOM 862 N N . ASP A 1 109 ? 15.172 -7.431 -20.237 1.00 91.62 109 ASP A N 1
ATOM 863 C CA . ASP A 1 109 ? 14.247 -6.876 -21.215 1.00 91.62 109 ASP A CA 1
ATOM 864 C C . ASP A 1 109 ? 13.785 -5.463 -20.818 1.00 91.62 109 ASP A C 1
ATOM 866 O O . ASP A 1 109 ? 13.859 -4.539 -21.620 1.00 91.62 109 ASP A O 1
ATOM 870 N N . PHE A 1 110 ? 13.429 -5.251 -19.549 1.00 93.50 110 PHE A N 1
ATOM 871 C CA . PHE A 1 110 ? 13.137 -3.920 -19.006 1.00 93.50 110 PHE A CA 1
ATOM 872 C C . PHE A 1 110 ? 14.325 -2.953 -19.156 1.00 93.50 110 PHE A C 1
ATOM 874 O O . PHE A 1 110 ? 14.185 -1.859 -19.704 1.00 93.50 110 PHE A O 1
ATOM 881 N N . VAL A 1 111 ? 15.519 -3.382 -18.747 1.00 90.75 111 VAL A N 1
ATOM 882 C CA . VAL A 1 111 ? 16.757 -2.587 -18.782 1.00 90.75 111 VAL A CA 1
ATOM 883 C C . VAL A 1 111 ? 17.156 -2.205 -20.208 1.00 90.75 111 VAL A C 1
ATOM 885 O O . VAL A 1 111 ? 17.634 -1.097 -20.429 1.00 90.75 111 VAL A O 1
ATOM 888 N N . SER A 1 112 ? 16.929 -3.075 -21.193 1.00 88.25 112 SER A N 1
ATOM 889 C CA . SER A 1 112 ? 17.236 -2.793 -22.605 1.00 88.25 112 SER A CA 1
ATOM 890 C C . SER A 1 112 ? 16.180 -1.948 -23.328 1.00 88.25 112 SER A C 1
ATOM 892 O O . SER A 1 112 ? 16.448 -1.442 -24.420 1.00 88.25 112 SER A O 1
ATOM 894 N N . ARG A 1 113 ? 14.992 -1.738 -22.743 1.00 89.88 113 ARG A N 1
ATOM 895 C CA . ARG A 1 113 ? 13.876 -0.970 -23.342 1.00 89.88 113 ARG A CA 1
ATOM 896 C C . ARG A 1 113 ? 13.658 0.415 -22.732 1.00 89.88 113 ARG A C 1
ATOM 898 O O . ARG A 1 113 ? 13.360 1.345 -23.464 1.00 89.88 113 ARG A O 1
ATOM 905 N N . ILE A 1 114 ? 13.924 0.602 -21.441 1.00 90.69 114 ILE A N 1
ATOM 906 C CA . ILE A 1 114 ? 13.750 1.910 -20.788 1.00 90.69 114 ILE A CA 1
ATOM 907 C C . ILE A 1 114 ? 14.868 2.897 -21.140 1.00 90.69 114 ILE A C 1
ATOM 909 O O . ILE A 1 114 ? 16.043 2.524 -21.228 1.00 90.69 114 ILE A O 1
ATOM 913 N N . ASP A 1 115 ? 14.506 4.164 -21.334 1.00 84.00 115 ASP A N 1
ATOM 914 C CA . ASP A 1 115 ? 15.462 5.243 -21.574 1.00 84.00 115 ASP A CA 1
ATOM 915 C C . ASP A 1 115 ? 16.344 5.488 -20.337 1.00 84.00 115 ASP A C 1
ATOM 917 O O . ASP A 1 115 ? 15.855 5.648 -19.214 1.00 84.00 115 ASP A O 1
ATOM 921 N N . GLY A 1 116 ? 17.659 5.506 -20.546 1.00 76.19 116 GLY A N 1
ATOM 922 C CA . GLY A 1 116 ? 18.629 5.581 -19.459 1.00 76.19 116 GLY A CA 1
ATOM 923 C C . GLY A 1 116 ? 18.853 6.961 -18.880 1.00 76.19 116 GLY A C 1
ATOM 924 O O . GLY A 1 116 ? 19.348 7.071 -17.759 1.00 76.19 116 GLY A O 1
ATOM 925 N N . ASP A 1 117 ? 18.418 7.999 -19.589 1.00 81.31 117 ASP A N 1
ATOM 926 C CA . ASP A 1 117 ? 18.436 9.363 -19.061 1.00 81.31 117 ASP A CA 1
ATOM 927 C C . ASP A 1 117 ? 17.285 9.589 -18.059 1.00 81.31 117 ASP A C 1
ATOM 929 O O . ASP A 1 117 ? 17.322 10.501 -17.234 1.00 81.31 117 ASP A O 1
ATOM 933 N N . VAL A 1 118 ? 16.266 8.722 -18.093 1.00 85.75 118 VAL A N 1
ATOM 934 C CA . VAL A 1 118 ? 15.051 8.840 -17.282 1.00 85.75 118 VAL A CA 1
ATOM 935 C C . VAL A 1 118 ? 15.117 7.974 -16.019 1.00 85.75 118 VAL A C 1
ATOM 937 O O . VAL A 1 118 ? 14.645 8.387 -14.954 1.00 85.75 118 VAL A O 1
ATOM 940 N N . LEU A 1 119 ? 15.703 6.775 -16.107 1.00 89.31 119 LEU A N 1
ATOM 941 C CA . LEU A 1 119 ? 15.772 5.837 -14.988 1.00 89.31 119 LEU A CA 1
ATOM 942 C C . LEU A 1 119 ? 16.901 6.201 -14.012 1.00 89.31 119 LEU A C 1
ATOM 944 O O . LEU A 1 119 ? 18.087 6.053 -14.299 1.00 89.31 119 LEU A O 1
ATOM 948 N N . ASN A 1 120 ? 16.528 6.631 -12.808 1.00 92.25 120 ASN A N 1
ATOM 949 C CA . ASN A 1 120 ? 17.469 6.927 -11.727 1.00 92.25 120 ASN A CA 1
ATOM 950 C C . ASN A 1 120 ? 17.404 5.877 -10.602 1.00 92.25 120 ASN A C 1
ATOM 952 O O . ASN A 1 120 ? 16.423 5.141 -10.467 1.00 92.25 120 ASN A O 1
ATOM 956 N N . LYS A 1 121 ? 18.444 5.856 -9.757 1.00 95.44 121 LYS A N 1
ATOM 957 C CA . LYS A 1 121 ? 18.585 4.923 -8.628 1.00 95.44 121 LYS A CA 1
ATOM 958 C C . LYS A 1 121 ? 17.392 4.942 -7.679 1.00 95.44 121 LYS A C 1
ATOM 960 O O . LYS A 1 121 ? 16.832 3.892 -7.382 1.00 95.44 121 LYS A O 1
ATOM 965 N N . LYS A 1 122 ? 16.960 6.132 -7.254 1.00 96.19 122 LYS A N 1
ATOM 966 C CA . LYS A 1 122 ? 15.881 6.286 -6.270 1.00 96.19 122 LYS A CA 1
ATOM 967 C C . LYS A 1 122 ? 14.545 5.754 -6.796 1.00 96.19 122 LYS A C 1
ATOM 969 O O . LYS A 1 122 ? 13.822 5.071 -6.070 1.00 96.19 122 LYS A O 1
ATOM 974 N N . SER A 1 123 ? 14.223 6.045 -8.056 1.00 95.62 123 SER A N 1
ATOM 975 C CA . SER A 1 123 ? 13.011 5.545 -8.703 1.00 95.62 123 SER A CA 1
ATOM 976 C C . SER A 1 123 ? 13.075 4.032 -8.915 1.00 95.62 123 SER A C 1
ATOM 978 O O . SER A 1 123 ? 12.102 3.358 -8.596 1.00 95.62 123 SER A O 1
ATOM 980 N N . LEU A 1 124 ? 14.208 3.478 -9.365 1.00 96.94 124 LEU A N 1
ATOM 981 C CA . LEU A 1 124 ? 14.363 2.029 -9.544 1.00 96.94 124 LEU A CA 1
ATOM 982 C C . LEU A 1 124 ? 14.220 1.264 -8.220 1.00 96.94 124 LEU A C 1
ATOM 984 O O . LEU A 1 124 ? 13.446 0.312 -8.148 1.00 96.94 124 LEU A O 1
ATOM 988 N N . GLU A 1 125 ? 14.894 1.708 -7.157 1.00 97.56 125 GLU A N 1
ATOM 989 C CA . GLU A 1 125 ? 14.743 1.117 -5.821 1.00 97.56 125 GLU A CA 1
ATOM 990 C C . GLU A 1 125 ? 13.291 1.165 -5.343 1.00 97.56 125 GLU A C 1
ATOM 992 O O . GLU A 1 125 ? 12.797 0.187 -4.787 1.00 97.56 125 GLU A O 1
ATOM 997 N N . SER A 1 126 ? 12.594 2.278 -5.585 1.00 97.44 126 SER A N 1
ATOM 998 C CA . SER A 1 126 ? 11.197 2.438 -5.172 1.00 97.44 126 SER A CA 1
ATOM 999 C C . SER A 1 126 ? 10.259 1.529 -5.968 1.00 97.44 126 SER A C 1
ATOM 1001 O O . SER A 1 126 ? 9.386 0.910 -5.370 1.00 97.44 126 SER A O 1
ATOM 1003 N N . LEU A 1 127 ? 10.470 1.369 -7.281 1.00 97.44 127 LEU A N 1
ATOM 1004 C CA . LEU A 1 127 ? 9.721 0.420 -8.116 1.00 97.44 127 LEU A CA 1
ATOM 1005 C C . LEU A 1 127 ? 9.919 -1.028 -7.641 1.00 97.44 127 LEU A C 1
ATOM 1007 O O . LEU A 1 127 ? 8.947 -1.775 -7.538 1.00 97.44 127 LEU A O 1
ATOM 1011 N N . ILE A 1 128 ? 11.156 -1.416 -7.310 1.00 97.44 128 ILE A N 1
ATOM 1012 C CA . ILE A 1 128 ? 11.455 -2.756 -6.785 1.00 97.44 128 ILE A CA 1
ATOM 1013 C C . ILE A 1 128 ? 10.775 -2.958 -5.427 1.00 97.44 128 ILE A C 1
ATOM 1015 O O . ILE A 1 128 ? 10.038 -3.921 -5.234 1.00 97.44 128 ILE A O 1
ATOM 1019 N N . LYS A 1 129 ? 10.993 -2.037 -4.484 1.00 96.88 129 LYS A N 1
ATOM 1020 C CA . LYS A 1 129 ? 10.472 -2.124 -3.112 1.00 96.88 129 LYS A CA 1
ATOM 1021 C C . LYS A 1 129 ? 8.943 -2.118 -3.056 1.00 96.88 129 LYS A C 1
ATOM 1023 O O . LYS A 1 129 ? 8.378 -2.836 -2.235 1.00 96.88 129 LYS A O 1
ATOM 1028 N N . ALA A 1 130 ? 8.295 -1.369 -3.948 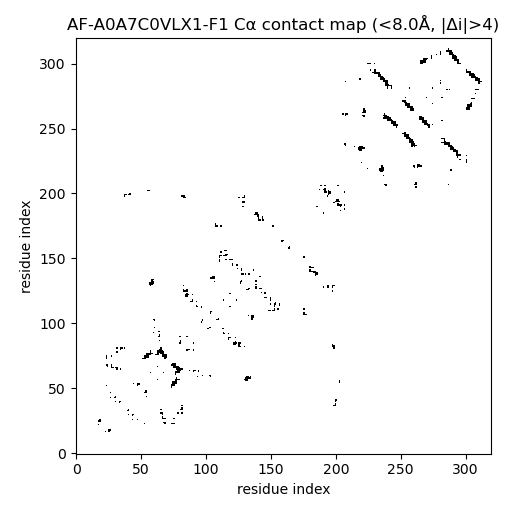1.00 95.94 130 ALA A N 1
ATOM 1029 C CA . ALA A 1 130 ? 6.843 -1.319 -4.112 1.00 95.94 130 ALA A CA 1
ATOM 1030 C C . ALA A 1 130 ? 6.239 -2.564 -4.792 1.00 95.94 130 ALA A C 1
ATOM 1032 O O . ALA A 1 130 ? 5.018 -2.667 -4.879 1.00 95.94 130 ALA A O 1
ATOM 1033 N N . GLY A 1 131 ? 7.067 -3.487 -5.288 1.00 95.44 131 GLY A N 1
ATOM 1034 C CA . GLY A 1 131 ? 6.616 -4.719 -5.935 1.00 95.44 131 GLY A CA 1
ATOM 1035 C C . GLY A 1 131 ? 6.269 -4.594 -7.414 1.00 95.44 131 GLY A C 1
ATOM 1036 O O . GLY A 1 131 ? 5.791 -5.553 -8.008 1.00 95.44 131 GLY A O 1
ATOM 1037 N N . VAL A 1 132 ? 6.558 -3.452 -8.047 1.00 97.38 132 VAL A N 1
ATOM 1038 C CA . VAL A 1 132 ? 6.255 -3.231 -9.473 1.00 97.38 132 VAL A CA 1
ATOM 1039 C C . VAL A 1 132 ? 6.967 -4.252 -10.361 1.00 97.38 132 VAL A C 1
ATOM 1041 O O . VAL A 1 132 ? 6.431 -4.659 -11.388 1.00 97.38 132 VAL A O 1
ATOM 1044 N N . LEU A 1 133 ? 8.175 -4.660 -9.964 1.00 97.12 133 LEU A N 1
ATOM 1045 C CA . LEU A 1 133 ? 9.028 -5.585 -10.712 1.00 97.12 133 LEU A CA 1
ATOM 1046 C C . LEU A 1 133 ? 8.975 -7.028 -10.181 1.00 97.12 133 LEU A C 1
ATOM 1048 O O . LEU A 1 133 ? 9.809 -7.837 -10.584 1.00 97.12 133 LEU A O 1
ATOM 1052 N N . ASP A 1 134 ? 8.017 -7.374 -9.311 1.00 95.31 134 ASP A N 1
ATOM 1053 C CA . ASP A 1 134 ? 7.924 -8.719 -8.714 1.00 95.31 134 ASP A CA 1
ATOM 1054 C C . ASP A 1 134 ? 7.716 -9.818 -9.770 1.00 95.31 134 ASP A C 1
ATOM 1056 O O . ASP A 1 134 ? 8.181 -10.944 -9.598 1.00 95.31 134 ASP A O 1
ATOM 1060 N N . SER A 1 135 ? 7.076 -9.488 -10.898 1.00 94.69 135 SER A N 1
ATOM 1061 C CA . SER A 1 135 ? 6.929 -10.391 -12.047 1.00 94.69 135 SER A CA 1
ATOM 1062 C C . SER A 1 135 ? 8.232 -10.614 -12.830 1.00 94.69 135 SER A C 1
ATOM 1064 O O . SER A 1 135 ? 8.312 -11.554 -13.619 1.00 94.69 135 SER A O 1
ATOM 1066 N N . LEU A 1 136 ? 9.264 -9.790 -12.609 1.00 94.31 136 LEU A N 1
ATOM 1067 C CA . LEU A 1 136 ? 10.549 -9.843 -13.320 1.00 94.31 136 LEU A CA 1
ATOM 1068 C C . LEU A 1 136 ? 11.707 -10.384 -12.466 1.00 94.31 136 LEU A C 1
ATOM 1070 O O . LEU A 1 136 ? 12.769 -10.686 -13.017 1.00 94.31 136 LEU A O 1
ATOM 1074 N N . GLY A 1 137 ? 11.540 -10.494 -11.145 1.00 92.31 137 GLY A N 1
ATOM 1075 C CA . GLY A 1 137 ? 12.570 -11.026 -10.256 1.00 92.31 137 GLY A CA 1
ATOM 1076 C C . GLY A 1 137 ? 12.291 -10.820 -8.767 1.00 92.31 137 GLY A C 1
ATOM 1077 O O . GLY A 1 137 ? 11.384 -10.101 -8.364 1.00 92.31 137 GLY A O 1
ATOM 1078 N N . GLU A 1 138 ? 13.112 -11.456 -7.930 1.00 94.19 138 GLU A N 1
ATOM 1079 C CA . GLU A 1 138 ? 13.036 -11.313 -6.473 1.00 94.19 138 GLU A CA 1
ATOM 1080 C C . GLU A 1 138 ? 13.605 -9.952 -6.026 1.00 94.19 138 GLU A C 1
ATOM 1082 O O . GLU A 1 138 ? 14.682 -9.545 -6.470 1.00 94.19 138 GLU A O 1
ATOM 1087 N N . ARG A 1 139 ? 12.882 -9.248 -5.138 1.00 95.19 139 ARG A N 1
ATOM 1088 C CA . ARG A 1 139 ? 13.181 -7.858 -4.750 1.00 95.19 139 ARG A CA 1
ATOM 1089 C C . ARG A 1 139 ? 14.607 -7.662 -4.231 1.00 95.19 139 ARG A C 1
ATOM 1091 O O . ARG A 1 139 ? 15.246 -6.696 -4.635 1.00 95.19 139 ARG A O 1
ATOM 1098 N N . ASN A 1 140 ? 15.125 -8.536 -3.366 1.00 95.12 140 ASN A N 1
ATOM 1099 C CA . ASN A 1 140 ? 16.460 -8.345 -2.792 1.00 95.12 140 ASN A CA 1
ATOM 1100 C C . ASN A 1 140 ? 17.576 -8.526 -3.825 1.00 95.12 140 ASN A C 1
ATOM 1102 O O . ASN A 1 140 ? 18.532 -7.756 -3.842 1.00 95.12 140 ASN A O 1
ATOM 1106 N N . ARG A 1 141 ? 17.438 -9.504 -4.726 1.00 94.94 141 ARG A N 1
ATOM 1107 C CA . ARG A 1 141 ? 18.373 -9.685 -5.851 1.00 94.94 141 ARG A CA 1
ATOM 1108 C C . ARG A 1 141 ? 18.372 -8.484 -6.787 1.00 94.94 141 ARG A C 1
ATOM 1110 O O . ARG A 1 141 ? 19.433 -8.029 -7.215 1.00 94.94 141 ARG A O 1
ATOM 1117 N N . LEU A 1 142 ? 17.188 -7.951 -7.085 1.00 96.19 142 LEU A N 1
ATOM 1118 C CA . LEU A 1 142 ? 17.051 -6.738 -7.887 1.00 96.19 142 LEU A CA 1
ATOM 1119 C C . LEU A 1 142 ? 17.686 -5.533 -7.179 1.00 96.19 142 LEU A C 1
ATOM 1121 O O . LEU A 1 142 ? 18.446 -4.808 -7.814 1.00 96.19 142 LEU A O 1
ATOM 1125 N N . LEU A 1 143 ? 17.445 -5.358 -5.873 1.00 96.88 143 LEU A N 1
ATOM 1126 C CA . LEU A 1 143 ? 18.025 -4.278 -5.065 1.00 96.88 143 LEU A CA 1
ATOM 1127 C C . LEU A 1 143 ? 19.551 -4.349 -4.996 1.00 96.88 143 LEU A C 1
ATOM 1129 O O . LEU A 1 143 ? 20.215 -3.342 -5.233 1.00 96.88 143 LEU A O 1
ATOM 1133 N N . ALA A 1 144 ? 20.108 -5.535 -4.746 1.00 95.69 144 ALA A N 1
ATOM 1134 C CA . ALA A 1 144 ? 21.553 -5.756 -4.757 1.00 95.69 144 ALA A CA 1
ATOM 1135 C C . ALA A 1 144 ? 22.180 -5.438 -6.128 1.00 95.69 144 ALA A C 1
ATOM 1137 O O . ALA A 1 144 ? 23.339 -5.043 -6.209 1.00 95.69 144 ALA A O 1
ATOM 1138 N N . SER A 1 145 ? 21.393 -5.549 -7.202 1.00 95.38 145 SER A N 1
ATOM 1139 C CA . SER A 1 145 ? 21.836 -5.328 -8.580 1.00 95.38 145 SER A CA 1
ATOM 1140 C C . SER A 1 145 ? 21.549 -3.922 -9.121 1.00 95.38 145 SER A C 1
ATOM 1142 O O . SER A 1 145 ? 21.809 -3.683 -10.297 1.00 95.38 145 SER A O 1
ATOM 1144 N N . VAL A 1 146 ? 21.017 -2.984 -8.325 1.00 95.56 146 VAL A N 1
ATOM 1145 C CA . VAL A 1 146 ? 20.560 -1.665 -8.816 1.00 95.56 146 VAL A CA 1
ATOM 1146 C C . VAL A 1 146 ? 21.659 -0.885 -9.538 1.00 95.56 146 VAL A C 1
ATOM 1148 O O . VAL A 1 146 ? 21.425 -0.385 -10.636 1.00 95.56 146 VAL A O 1
ATOM 1151 N N . GLU A 1 147 ? 22.863 -0.802 -8.968 1.00 93.62 147 GLU A N 1
ATOM 1152 C CA . GLU A 1 147 ? 23.976 -0.073 -9.599 1.00 93.62 147 GLU A CA 1
ATOM 1153 C C . GLU A 1 147 ? 24.355 -0.692 -10.945 1.00 93.62 147 GLU A C 1
ATOM 1155 O O . GLU A 1 147 ? 24.467 -0.001 -11.958 1.00 93.62 147 GLU A O 1
ATOM 1160 N N . LYS A 1 148 ? 24.466 -2.023 -10.973 1.00 91.75 148 LYS A N 1
ATOM 1161 C CA . LYS A 1 148 ? 24.778 -2.792 -12.178 1.00 91.75 148 LYS A CA 1
ATOM 1162 C C . LYS A 1 148 ? 23.719 -2.589 -13.260 1.00 91.75 148 LYS A C 1
ATOM 1164 O O . LYS A 1 148 ? 24.065 -2.306 -14.401 1.00 91.75 148 LYS A O 1
ATOM 1169 N N . ILE A 1 149 ? 22.440 -2.650 -12.881 1.00 92.75 149 ILE A N 1
ATOM 1170 C CA . ILE A 1 149 ? 21.297 -2.389 -13.763 1.00 92.75 149 ILE A CA 1
ATOM 1171 C C . ILE A 1 149 ? 21.426 -1.011 -14.430 1.00 92.75 149 ILE A C 1
ATOM 1173 O O . ILE A 1 149 ? 21.278 -0.901 -15.647 1.00 92.75 149 ILE A O 1
ATOM 1177 N N . LEU A 1 150 ? 21.713 0.036 -13.651 1.00 92.38 150 LEU A N 1
ATOM 1178 C CA . LEU A 1 150 ? 21.800 1.406 -14.161 1.00 92.38 150 LEU A CA 1
ATOM 1179 C C . LEU A 1 150 ? 23.007 1.610 -15.079 1.00 92.38 150 LEU A C 1
ATOM 1181 O O . LEU A 1 150 ? 22.881 2.272 -16.109 1.00 92.38 150 LEU A O 1
ATOM 1185 N N . ILE A 1 151 ? 24.165 1.045 -14.729 1.00 90.44 151 ILE A N 1
ATOM 1186 C CA . ILE A 1 151 ? 25.370 1.115 -15.567 1.00 90.44 151 ILE A CA 1
ATOM 1187 C C . ILE A 1 151 ? 25.103 0.437 -16.913 1.00 90.44 151 ILE A C 1
ATOM 1189 O O . ILE A 1 151 ? 25.269 1.069 -17.956 1.00 90.44 151 ILE A O 1
ATOM 1193 N N . THR A 1 152 ? 24.601 -0.801 -16.896 1.00 88.44 152 THR A N 1
ATOM 1194 C CA . THR A 1 152 ? 24.296 -1.559 -18.117 1.00 88.44 152 THR A CA 1
ATOM 1195 C C . THR A 1 152 ? 23.262 -0.848 -18.987 1.00 88.44 152 THR A C 1
ATOM 1197 O O . THR A 1 152 ? 23.439 -0.744 -20.199 1.00 88.44 152 THR A O 1
ATOM 1200 N N . ASN A 1 153 ? 22.206 -0.296 -18.387 1.00 90.25 153 ASN A N 1
ATOM 1201 C CA . ASN A 1 153 ? 21.204 0.484 -19.110 1.00 90.25 153 ASN A CA 1
ATOM 1202 C C . ASN A 1 153 ? 21.824 1.696 -19.840 1.00 90.25 153 ASN A C 1
ATOM 1204 O O . ASN A 1 153 ? 21.572 1.891 -21.032 1.00 90.25 153 ASN A O 1
ATOM 1208 N N . ARG A 1 154 ? 22.681 2.477 -19.167 1.00 88.50 154 ARG A N 1
ATOM 1209 C CA . ARG A 1 154 ? 23.360 3.636 -19.778 1.00 88.50 154 ARG A CA 1
ATOM 1210 C C . ARG A 1 154 ? 24.315 3.231 -20.896 1.00 88.50 154 ARG A C 1
ATOM 1212 O O . ARG A 1 154 ? 24.369 3.905 -21.924 1.00 88.50 154 ARG A O 1
ATOM 1219 N N . GLU A 1 155 ? 25.058 2.142 -20.718 1.00 86.44 155 GLU A N 1
ATOM 1220 C CA . GLU A 1 155 ? 25.970 1.624 -21.741 1.00 86.44 155 GLU A CA 1
ATOM 1221 C C . GLU A 1 155 ? 25.223 1.208 -23.009 1.00 86.44 155 GLU A C 1
ATOM 1223 O O . GLU A 1 155 ? 25.611 1.628 -24.101 1.00 86.44 155 GLU A O 1
ATOM 1228 N N . ILE A 1 156 ? 24.117 0.468 -22.867 1.00 83.50 156 ILE A N 1
ATOM 1229 C CA . ILE A 1 156 ? 23.257 0.068 -23.990 1.00 83.50 156 ILE A CA 1
ATOM 1230 C C . ILE A 1 156 ? 22.779 1.307 -24.756 1.00 83.50 156 ILE A C 1
ATOM 1232 O O . ILE A 1 156 ? 22.940 1.386 -25.974 1.00 83.50 156 ILE A O 1
ATOM 1236 N N . ARG A 1 157 ? 22.268 2.322 -24.048 1.00 83.31 157 ARG A N 1
ATOM 1237 C CA . ARG A 1 157 ? 21.762 3.551 -24.680 1.00 83.31 157 ARG A CA 1
ATOM 1238 C C . ARG A 1 157 ? 22.844 4.368 -25.363 1.00 83.31 157 ARG A C 1
ATOM 1240 O O . ARG A 1 157 ? 22.614 4.892 -26.452 1.00 83.31 157 ARG A O 1
ATOM 1247 N N . ARG A 1 158 ? 24.034 4.459 -24.764 1.00 82.94 158 ARG A N 1
ATOM 1248 C CA . ARG A 1 158 ? 25.183 5.133 -25.382 1.00 82.94 158 ARG A CA 1
ATOM 1249 C C . ARG A 1 158 ? 25.557 4.471 -26.710 1.00 82.94 158 ARG A C 1
ATOM 1251 O O . ARG A 1 158 ? 25.815 5.163 -27.690 1.00 82.94 158 ARG A O 1
ATOM 1258 N N . LEU A 1 159 ? 25.570 3.141 -26.751 1.00 79.56 159 LEU A N 1
ATOM 1259 C CA . LEU A 1 159 ? 25.951 2.375 -27.939 1.00 79.56 159 LEU A CA 1
ATOM 1260 C C . LEU A 1 159 ? 24.895 2.466 -29.048 1.00 79.56 159 LEU A C 1
ATOM 1262 O O . LEU A 1 159 ? 25.249 2.621 -30.217 1.00 79.56 159 LEU A O 1
ATOM 1266 N N . GLU A 1 160 ? 23.608 2.460 -28.692 1.00 76.88 160 GLU A N 1
ATOM 1267 C CA . GLU A 1 160 ? 22.517 2.680 -29.647 1.00 76.88 160 GLU A CA 1
ATOM 1268 C C . GLU A 1 160 ? 22.539 4.084 -30.264 1.00 76.88 160 GLU A C 1
ATOM 1270 O O . GLU A 1 160 ? 22.355 4.211 -31.478 1.00 76.88 160 GLU A O 1
ATOM 1275 N N . LYS A 1 161 ? 22.788 5.125 -29.452 1.00 76.19 161 LYS A N 1
ATOM 1276 C CA . LYS A 1 161 ? 22.896 6.521 -29.915 1.00 76.19 161 LYS A CA 1
ATOM 1277 C C . LYS A 1 161 ? 24.094 6.722 -30.853 1.00 76.19 161 LYS A C 1
ATOM 1279 O O . LYS A 1 161 ? 23.988 7.471 -31.818 1.00 76.19 161 LYS A O 1
ATOM 1284 N N . ASN A 1 162 ? 25.196 6.006 -30.626 1.00 76.56 162 ASN A N 1
ATOM 1285 C CA . ASN A 1 162 ? 26.420 6.108 -31.431 1.00 76.56 162 ASN A CA 1
ATOM 1286 C C . ASN A 1 162 ? 26.384 5.307 -32.752 1.00 76.56 162 ASN A C 1
ATOM 1288 O O . ASN A 1 162 ? 27.395 5.229 -33.448 1.00 76.56 162 ASN A O 1
ATOM 1292 N N . GLY A 1 163 ? 25.254 4.689 -33.120 1.00 64.75 163 GLY A N 1
ATOM 1293 C CA . GLY A 1 163 ? 25.065 4.073 -34.441 1.00 64.75 163 GLY A CA 1
ATOM 1294 C C . GLY A 1 163 ? 25.807 2.749 -34.686 1.00 64.75 163 GLY A C 1
ATOM 1295 O O . GLY A 1 163 ? 25.721 2.202 -35.785 1.00 64.75 163 GLY A O 1
ATOM 1296 N N . GLN A 1 164 ? 26.481 2.168 -33.687 1.00 58.78 164 GLN A N 1
ATOM 1297 C CA . GLN A 1 164 ? 27.161 0.864 -33.792 1.00 58.78 164 GLN A CA 1
ATOM 1298 C C . GLN A 1 164 ? 26.179 -0.324 -33.696 1.00 58.78 164 GLN A C 1
ATOM 1300 O O . GLN A 1 164 ? 26.334 -1.228 -32.878 1.00 58.78 164 GLN A O 1
ATOM 1305 N N . LYS A 1 165 ? 25.147 -0.345 -34.548 1.00 54.94 165 LYS A N 1
ATOM 1306 C CA . LYS A 1 165 ? 24.082 -1.365 -34.502 1.00 54.94 165 LYS A CA 1
ATOM 1307 C C . LYS A 1 165 ? 24.448 -2.718 -35.138 1.00 54.94 165 LYS A C 1
ATOM 1309 O O . LYS A 1 165 ? 23.851 -3.726 -34.770 1.00 54.94 165 LYS A O 1
ATOM 1314 N N . ASN A 1 166 ? 25.431 -2.789 -36.044 1.00 53.44 166 ASN A N 1
ATOM 1315 C CA . ASN A 1 166 ? 25.450 -3.889 -37.025 1.00 53.44 166 ASN A CA 1
ATOM 1316 C C . ASN A 1 166 ? 26.476 -5.020 -36.824 1.00 53.44 166 ASN A C 1
ATOM 1318 O O . ASN A 1 166 ? 26.193 -6.126 -37.273 1.00 53.44 166 ASN A O 1
ATOM 1322 N N . LEU A 1 167 ? 27.611 -4.829 -36.134 1.00 49.75 167 LEU A N 1
ATOM 1323 C CA . LEU A 1 167 ? 28.600 -5.921 -35.965 1.00 49.75 167 LEU A CA 1
ATOM 1324 C C . LEU A 1 167 ? 28.494 -6.674 -34.626 1.00 49.75 167 LEU A C 1
ATOM 1326 O O . LEU A 1 167 ? 28.940 -7.811 -34.520 1.00 49.75 167 LEU A O 1
ATOM 1330 N N . PHE A 1 168 ? 27.845 -6.072 -33.626 1.00 50.59 168 PHE A N 1
ATOM 1331 C CA . PHE A 1 168 ? 27.686 -6.641 -32.281 1.00 50.59 168 PHE A CA 1
ATOM 1332 C C . PHE A 1 168 ? 26.219 -6.837 -31.869 1.00 50.59 168 PHE A C 1
ATOM 1334 O O . PHE A 1 168 ? 25.965 -7.390 -30.804 1.00 50.59 168 PHE A O 1
ATOM 1341 N N . GLY A 1 169 ? 25.236 -6.463 -32.701 1.00 51.56 169 GLY A N 1
ATOM 1342 C CA . GLY A 1 169 ? 23.795 -6.524 -32.382 1.00 51.56 169 GLY A CA 1
ATOM 1343 C C . GLY A 1 169 ? 23.292 -7.899 -31.915 1.00 51.56 169 GLY A C 1
ATOM 1344 O O . GLY A 1 169 ? 22.490 -7.989 -30.990 1.00 51.56 169 GLY A O 1
ATOM 1345 N N . ARG A 1 170 ? 23.828 -8.992 -32.479 1.00 45.56 170 ARG A N 1
ATOM 1346 C CA . ARG A 1 170 ? 23.546 -10.368 -32.019 1.00 45.56 170 ARG A CA 1
ATOM 1347 C C . ARG A 1 170 ? 24.284 -10.747 -30.731 1.00 45.56 170 ARG A C 1
ATOM 1349 O O . ARG A 1 170 ? 23.750 -11.510 -29.935 1.00 45.56 170 ARG A O 1
ATOM 1356 N N . SER A 1 171 ? 25.466 -10.181 -30.496 1.00 46.00 171 SER A N 1
ATOM 1357 C CA . SER A 1 171 ? 26.211 -10.345 -29.243 1.00 46.00 171 SER A CA 1
ATOM 1358 C C . SER A 1 171 ? 25.613 -9.509 -28.103 1.00 46.00 171 SER A C 1
ATOM 1360 O O . SER A 1 171 ? 25.777 -9.874 -26.946 1.00 46.00 171 SER A O 1
ATOM 1362 N N . PHE A 1 172 ? 24.875 -8.433 -28.406 1.00 47.91 172 PHE A N 1
ATOM 1363 C CA . PHE A 1 172 ? 24.220 -7.563 -27.421 1.00 47.91 172 PHE A CA 1
ATOM 1364 C C . PHE A 1 172 ? 23.020 -8.209 -26.734 1.00 47.91 172 PHE A C 1
ATOM 1366 O O . PHE A 1 172 ? 22.842 -8.013 -25.533 1.00 47.91 172 PHE A O 1
ATOM 1373 N N . HIS A 1 173 ? 22.236 -9.028 -27.442 1.00 46.75 173 HIS A N 1
ATOM 1374 C CA . HIS A 1 173 ? 21.186 -9.816 -26.788 1.00 46.75 173 HIS A CA 1
ATOM 1375 C C . HIS A 1 173 ? 21.778 -10.828 -25.790 1.00 46.75 173 HIS A C 1
ATOM 1377 O O . HIS A 1 173 ? 21.189 -11.045 -24.734 1.00 46.75 173 HIS A O 1
ATOM 1383 N N . SER A 1 174 ? 22.976 -11.359 -26.070 1.00 44.41 174 SER A N 1
ATOM 1384 C CA . SER A 1 174 ? 23.753 -12.165 -25.116 1.00 44.41 174 SER A CA 1
ATOM 1385 C C . SER A 1 174 ? 24.478 -11.331 -24.047 1.00 44.41 174 SER A C 1
ATOM 1387 O O . SER A 1 174 ? 24.656 -11.822 -22.938 1.00 44.41 174 SER A O 1
ATOM 1389 N N . ALA A 1 175 ? 24.854 -10.075 -24.317 1.00 47.50 175 ALA A N 1
ATOM 1390 C CA . ALA A 1 175 ? 25.477 -9.169 -23.340 1.00 47.50 175 ALA A CA 1
ATOM 1391 C C . ALA A 1 175 ? 24.466 -8.550 -22.354 1.00 47.50 175 ALA A C 1
ATOM 1393 O O . ALA A 1 175 ? 24.832 -8.182 -21.242 1.00 47.50 175 ALA A O 1
ATOM 1394 N N . CYS A 1 176 ? 23.180 -8.488 -22.720 1.00 51.81 176 CYS A N 1
ATOM 1395 C CA . CYS A 1 176 ? 22.095 -8.096 -21.813 1.00 51.81 176 CYS A CA 1
ATOM 1396 C C . CYS A 1 176 ? 21.770 -9.170 -20.760 1.00 51.81 176 CYS A C 1
ATOM 1398 O O . CYS A 1 176 ? 21.017 -8.897 -19.821 1.00 51.81 176 CYS A O 1
ATOM 1400 N N . ASN A 1 177 ? 22.348 -10.372 -20.864 1.00 58.41 177 ASN A N 1
ATOM 1401 C CA . ASN A 1 177 ? 22.326 -11.365 -19.792 1.00 58.41 177 ASN A CA 1
ATOM 1402 C C . ASN A 1 177 ? 23.362 -11.002 -18.718 1.00 58.41 177 ASN A C 1
ATOM 1404 O O . ASN A 1 177 ? 24.285 -11.765 -18.435 1.00 58.41 177 ASN A O 1
ATOM 1408 N N . PHE A 1 178 ? 23.225 -9.828 -18.100 1.00 68.44 178 PHE A N 1
ATOM 1409 C CA . PHE A 1 178 ? 23.963 -9.564 -16.875 1.00 68.44 178 PHE A CA 1
ATOM 1410 C C . PHE A 1 178 ? 23.316 -10.387 -15.757 1.00 68.44 178 PHE A C 1
ATOM 1412 O O . PHE A 1 178 ? 22.113 -10.308 -15.498 1.00 68.44 178 PHE A O 1
ATOM 1419 N N . LYS A 1 179 ? 24.117 -11.236 -15.113 1.00 79.25 179 LYS A N 1
ATOM 1420 C CA . LYS A 1 179 ? 23.647 -12.025 -13.976 1.00 79.25 179 LYS A CA 1
ATOM 1421 C C . LYS A 1 179 ? 23.349 -11.066 -12.821 1.00 79.25 179 LYS A C 1
ATOM 1423 O O . LYS A 1 179 ? 24.215 -10.257 -12.467 1.00 79.25 179 LYS A O 1
ATOM 1428 N N . LEU A 1 180 ? 22.139 -11.151 -12.267 1.00 87.06 180 LEU A N 1
ATOM 1429 C CA . LEU A 1 180 ? 21.801 -10.468 -11.020 1.00 87.06 180 LEU A CA 1
ATOM 1430 C C . LEU A 1 180 ? 22.749 -10.934 -9.912 1.00 87.06 180 LEU A C 1
ATOM 1432 O O . LEU A 1 180 ? 23.164 -12.095 -9.891 1.00 87.06 180 LEU A O 1
ATOM 1436 N N . GLU A 1 181 ? 23.077 -10.020 -9.010 1.00 88.44 181 GLU A N 1
ATOM 1437 C CA . GLU A 1 181 ? 23.784 -10.339 -7.777 1.00 88.44 181 GLU A CA 1
ATOM 1438 C C . GLU A 1 181 ? 22.980 -11.376 -6.983 1.00 88.44 181 GLU A C 1
ATOM 1440 O O . GLU A 1 181 ? 21.752 -11.282 -6.842 1.00 88.44 181 GLU A O 1
ATOM 1445 N N . ASP A 1 182 ? 23.677 -12.392 -6.477 1.00 87.62 182 ASP A N 1
ATOM 1446 C CA . ASP A 1 182 ? 23.054 -13.399 -5.635 1.00 87.62 182 ASP A CA 1
ATOM 1447 C C . ASP A 1 182 ? 22.773 -12.781 -4.258 1.00 87.62 182 ASP A C 1
ATOM 1449 O O . ASP A 1 182 ? 23.671 -12.363 -3.530 1.00 87.62 182 ASP A O 1
ATOM 1453 N N . ALA A 1 183 ? 21.495 -12.731 -3.894 1.00 90.94 183 ALA A N 1
ATOM 1454 C CA . ALA A 1 183 ? 21.026 -12.257 -2.601 1.00 90.94 183 ALA A CA 1
ATOM 1455 C C . ALA A 1 183 ? 20.015 -13.248 -2.020 1.00 90.94 183 ALA A C 1
ATOM 1457 O O . ALA A 1 183 ? 19.282 -13.928 -2.754 1.00 90.94 183 ALA A O 1
ATOM 1458 N N . LYS A 1 184 ? 19.981 -13.331 -0.686 1.00 91.38 184 LYS A N 1
ATOM 1459 C CA . LYS A 1 184 ? 18.938 -14.074 0.029 1.00 91.38 184 LYS A CA 1
ATOM 1460 C C . LYS A 1 184 ? 17.592 -13.376 -0.190 1.00 91.38 184 LYS A C 1
ATOM 1462 O O . LYS A 1 184 ? 17.579 -12.146 -0.188 1.00 91.38 184 LYS A O 1
ATOM 1467 N N . PRO A 1 185 ? 16.479 -14.114 -0.329 1.00 90.69 185 PRO A N 1
ATOM 1468 C CA . PRO A 1 185 ? 15.160 -13.501 -0.388 1.00 90.69 185 PRO A CA 1
ATOM 1469 C C . PRO A 1 185 ? 14.930 -12.568 0.799 1.00 90.69 185 PRO A C 1
ATOM 1471 O O . PRO A 1 185 ? 15.292 -12.903 1.930 1.00 90.69 185 PRO A O 1
ATOM 1474 N N . ILE A 1 186 ? 14.345 -11.402 0.536 1.00 92.12 186 ILE A N 1
ATOM 1475 C CA . ILE A 1 186 ? 14.044 -10.441 1.598 1.00 92.12 186 ILE A CA 1
ATOM 1476 C C . ILE A 1 186 ? 12.960 -10.999 2.535 1.00 92.12 186 ILE A C 1
ATOM 1478 O O . ILE A 1 186 ? 12.038 -11.698 2.092 1.00 92.12 186 ILE A O 1
ATOM 1482 N N . SER A 1 187 ? 13.052 -10.685 3.830 1.00 88.44 187 SER A N 1
ATOM 1483 C CA . SER A 1 187 ? 12.035 -11.093 4.799 1.00 88.44 187 SER A CA 1
ATOM 1484 C C . SER A 1 187 ? 10.680 -10.438 4.501 1.00 88.44 187 SER A C 1
ATOM 1486 O O . SER A 1 187 ? 10.604 -9.332 3.962 1.00 88.44 187 SER A O 1
ATOM 1488 N N . LEU A 1 188 ? 9.581 -11.106 4.873 1.00 84.69 188 LEU A N 1
ATOM 1489 C CA . LEU A 1 188 ? 8.241 -10.535 4.710 1.00 84.69 188 LEU A CA 1
ATOM 1490 C C . LEU A 1 188 ? 8.095 -9.222 5.492 1.00 84.69 188 LEU A C 1
ATOM 1492 O O . LEU A 1 188 ? 7.539 -8.268 4.964 1.00 84.69 188 LEU A O 1
ATOM 1496 N N . GLN A 1 189 ? 8.639 -9.149 6.710 1.00 81.25 189 GLN A N 1
ATOM 1497 C CA . GLN A 1 189 ? 8.581 -7.946 7.544 1.00 81.25 189 GLN A CA 1
ATOM 1498 C C . GLN A 1 189 ? 9.186 -6.728 6.834 1.00 81.25 189 GLN A C 1
ATOM 1500 O O . GLN A 1 189 ? 8.557 -5.674 6.772 1.00 81.25 189 GLN A O 1
ATOM 1505 N N . GLU A 1 190 ? 10.368 -6.882 6.237 1.00 87.25 190 GLU A N 1
ATOM 1506 C CA . GLU A 1 190 ? 11.017 -5.806 5.483 1.00 87.25 190 GLU A CA 1
ATOM 1507 C C . GLU A 1 190 ? 10.209 -5.410 4.239 1.00 87.25 190 GLU A C 1
ATOM 1509 O O . GLU A 1 190 ? 10.060 -4.215 3.978 1.00 87.25 190 GLU A O 1
ATOM 1514 N N . LYS A 1 191 ? 9.602 -6.372 3.519 1.00 90.00 191 LYS A N 1
ATOM 1515 C CA . LYS A 1 191 ? 8.682 -6.052 2.406 1.00 90.00 191 LYS A CA 1
ATOM 1516 C C . LYS A 1 191 ? 7.511 -5.195 2.875 1.00 90.00 191 LYS A C 1
ATOM 1518 O O . LYS A 1 191 ? 7.191 -4.201 2.230 1.00 90.00 191 LYS A O 1
ATOM 1523 N N . LEU A 1 192 ? 6.887 -5.565 3.994 1.00 87.06 192 LEU A N 1
ATOM 1524 C CA . LEU A 1 192 ? 5.735 -4.848 4.544 1.00 87.06 192 LEU A CA 1
ATOM 1525 C C . LEU A 1 192 ? 6.101 -3.429 4.991 1.00 87.06 192 LEU A C 1
ATOM 1527 O O . LEU A 1 192 ? 5.316 -2.506 4.776 1.00 87.06 192 LEU A O 1
ATOM 1531 N N . ILE A 1 193 ? 7.295 -3.237 5.562 1.00 87.50 193 ILE A N 1
ATOM 1532 C CA . ILE A 1 193 ? 7.815 -1.907 5.912 1.00 87.50 193 ILE A CA 1
ATOM 1533 C C . ILE A 1 193 ? 7.927 -1.040 4.653 1.00 87.50 193 ILE A C 1
ATOM 1535 O O . ILE A 1 193 ? 7.417 0.080 4.634 1.00 87.50 193 ILE A O 1
ATOM 1539 N N . TRP A 1 194 ? 8.531 -1.563 3.583 1.00 93.25 194 TRP A N 1
ATOM 1540 C CA . TRP A 1 194 ? 8.683 -0.821 2.331 1.00 93.25 194 TRP A CA 1
ATOM 1541 C C . TRP A 1 194 ? 7.353 -0.491 1.658 1.00 93.25 194 TRP A C 1
ATOM 1543 O O . TRP A 1 194 ? 7.171 0.620 1.164 1.00 93.25 194 TRP A O 1
ATOM 1553 N N . GLU A 1 195 ? 6.413 -1.433 1.643 1.00 91.12 195 GLU A N 1
ATOM 1554 C CA . GLU A 1 195 ? 5.074 -1.211 1.094 1.00 91.12 195 GLU A CA 1
ATOM 1555 C C . GLU A 1 195 ? 4.347 -0.117 1.878 1.00 91.12 195 GLU A C 1
ATOM 1557 O O . GLU A 1 195 ? 3.805 0.820 1.286 1.00 91.12 195 GLU A O 1
ATOM 1562 N N . LYS A 1 196 ? 4.426 -0.150 3.214 1.00 86.25 196 LYS A N 1
ATOM 1563 C CA . LYS A 1 196 ? 3.842 0.898 4.050 1.00 86.25 196 LYS A CA 1
ATOM 1564 C C . LYS A 1 196 ? 4.480 2.258 3.788 1.00 86.25 196 LYS A C 1
ATOM 1566 O O . LYS A 1 196 ? 3.765 3.251 3.681 1.00 86.25 196 LYS A O 1
ATOM 1571 N N . GLU A 1 197 ? 5.800 2.309 3.659 1.00 88.19 197 GLU A N 1
ATOM 1572 C CA . GLU A 1 197 ? 6.538 3.547 3.416 1.00 88.19 197 GLU A CA 1
ATOM 1573 C C . GLU A 1 197 ? 6.206 4.157 2.044 1.00 88.19 197 GLU A C 1
ATOM 1575 O O . GLU A 1 197 ? 5.882 5.349 1.959 1.00 88.19 197 GLU A O 1
ATOM 1580 N N . LEU A 1 198 ? 6.273 3.345 0.982 1.00 91.88 198 LEU A N 1
ATOM 1581 C CA . LEU A 1 198 ? 6.222 3.794 -0.413 1.00 91.88 198 LEU A CA 1
ATOM 1582 C C . LEU A 1 198 ? 4.811 3.860 -0.995 1.00 91.88 198 LEU A C 1
ATOM 1584 O O . LEU A 1 198 ? 4.560 4.709 -1.851 1.00 91.88 198 LEU A O 1
ATOM 1588 N N . LEU A 1 199 ? 3.912 2.981 -0.547 1.00 90.12 199 LEU A N 1
ATOM 1589 C CA . LEU A 1 199 ? 2.529 2.890 -1.023 1.00 90.12 199 LEU A CA 1
ATOM 1590 C C . LEU A 1 199 ? 1.528 3.429 0.008 1.00 90.12 199 LEU A C 1
ATOM 1592 O O . LEU A 1 199 ? 0.429 3.837 -0.358 1.00 90.12 199 LEU A O 1
ATOM 1596 N N . GLY A 1 200 ? 1.885 3.434 1.297 1.00 82.69 200 GLY A N 1
ATOM 1597 C CA . GLY A 1 200 ? 0.985 3.804 2.397 1.00 82.69 200 GLY A CA 1
ATOM 1598 C C . GLY A 1 200 ? 0.175 2.637 2.972 1.00 82.69 200 GLY A C 1
ATOM 1599 O O . GLY A 1 200 ? -0.558 2.821 3.949 1.00 82.69 200 GLY A O 1
ATOM 1600 N N . LEU A 1 201 ? 0.315 1.427 2.425 1.00 81.94 201 LEU A N 1
ATOM 1601 C CA . LEU A 1 201 ? -0.442 0.236 2.814 1.00 81.94 201 LEU A CA 1
ATOM 1602 C C . LEU A 1 201 ? 0.404 -1.035 2.730 1.00 81.94 201 LEU A C 1
ATOM 1604 O O . LEU A 1 201 ? 1.441 -1.053 2.079 1.00 81.94 201 LEU A O 1
ATOM 1608 N N . TYR A 1 202 ? -0.095 -2.103 3.341 1.00 81.31 202 TYR A N 1
ATOM 1609 C CA . TYR A 1 202 ? 0.456 -3.444 3.203 1.00 81.31 202 TYR A CA 1
ATOM 1610 C C . TYR A 1 202 ? -0.204 -4.154 2.022 1.00 81.31 202 TYR A C 1
ATOM 1612 O O . TYR A 1 202 ? -1.432 -4.217 1.952 1.00 81.31 202 TYR A O 1
ATOM 1620 N N . VAL A 1 203 ? 0.603 -4.657 1.092 1.00 76.62 203 VAL A N 1
ATOM 1621 C CA . VAL A 1 203 ? 0.137 -5.254 -0.165 1.00 76.62 203 VAL A CA 1
ATOM 1622 C C . VAL A 1 203 ? 0.382 -6.758 -0.186 1.00 76.62 203 VAL A C 1
ATOM 1624 O O . VAL A 1 203 ? -0.487 -7.511 -0.614 1.00 76.62 203 VAL A O 1
ATOM 1627 N N . SER A 1 204 ? 1.540 -7.200 0.304 1.00 71.94 204 SER A N 1
ATOM 1628 C CA . SER A 1 204 ? 1.933 -8.611 0.297 1.00 71.94 204 SER A CA 1
ATOM 1629 C C . SER A 1 204 ? 1.169 -9.459 1.320 1.00 71.94 204 SER A C 1
ATOM 1631 O O . SER A 1 204 ? 0.845 -10.607 1.035 1.00 71.94 204 SER A O 1
ATOM 1633 N N . ALA A 1 205 ? 0.913 -8.923 2.516 1.00 70.88 205 ALA A N 1
ATOM 1634 C CA . ALA A 1 205 ? 0.219 -9.603 3.615 1.00 70.88 205 ALA A CA 1
ATOM 1635 C C . ALA A 1 205 ? -0.187 -8.591 4.693 1.00 70.88 205 ALA A C 1
ATOM 1637 O O . ALA A 1 205 ? 0.405 -7.516 4.786 1.00 70.88 205 ALA A O 1
ATOM 1638 N N . HIS A 1 206 ? -1.144 -8.930 5.558 1.00 72.44 206 HIS A N 1
ATOM 1639 C CA . HIS A 1 206 ? -1.364 -8.118 6.759 1.00 72.44 206 HIS A CA 1
ATOM 1640 C C . HIS A 1 206 ? -0.257 -8.413 7.790 1.00 72.44 206 HIS A C 1
ATOM 1642 O O . HIS A 1 206 ? 0.038 -9.586 8.010 1.00 72.44 206 HIS A O 1
ATOM 1648 N N . PRO A 1 207 ? 0.324 -7.424 8.498 1.00 72.06 207 PRO A N 1
ATOM 1649 C CA . PRO A 1 207 ? 1.393 -7.678 9.476 1.00 72.06 207 PRO A CA 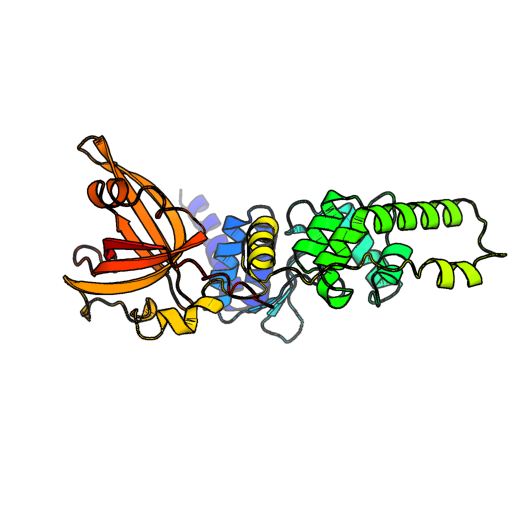1
ATOM 1650 C C . PRO A 1 207 ? 1.026 -8.698 10.561 1.00 72.06 207 PRO A C 1
ATOM 1652 O O . PRO A 1 207 ? 1.867 -9.464 11.022 1.00 72.06 207 PRO A O 1
ATOM 1655 N N . LEU A 1 208 ? -0.254 -8.749 10.938 1.00 77.50 208 LEU A N 1
ATOM 1656 C CA . LEU A 1 208 ? -0.771 -9.702 11.930 1.00 77.50 208 LEU A CA 1
ATOM 1657 C C . LEU A 1 208 ? -0.928 -11.129 11.416 1.00 77.50 208 LEU A C 1
ATOM 1659 O O . LEU A 1 208 ? -1.222 -12.023 12.203 1.00 77.50 208 LEU A O 1
ATOM 1663 N N . GLU A 1 209 ? -0.761 -11.367 10.118 1.00 74.38 209 GLU A N 1
ATOM 1664 C CA . GLU A 1 209 ? -0.942 -12.688 9.524 1.00 74.38 209 GLU A CA 1
ATOM 1665 C C . GLU A 1 209 ? 0.031 -13.713 10.121 1.00 74.38 209 GLU A C 1
ATOM 1667 O O . GLU A 1 209 ? -0.394 -14.809 10.487 1.00 74.38 209 GLU A O 1
ATOM 1672 N N . ASN A 1 210 ? 1.283 -13.313 10.369 1.00 73.69 210 ASN A N 1
ATOM 1673 C CA . ASN A 1 210 ? 2.289 -14.144 11.045 1.00 73.69 210 ASN A CA 1
ATOM 1674 C C . ASN A 1 210 ? 1.940 -14.431 12.515 1.00 73.69 210 ASN A C 1
ATOM 1676 O O . ASN A 1 210 ? 2.352 -15.442 13.079 1.00 73.69 210 ASN A O 1
ATOM 1680 N N . PHE A 1 211 ? 1.139 -13.562 13.131 1.00 77.12 211 PHE A N 1
ATOM 1681 C CA . PHE A 1 211 ? 0.766 -13.640 14.541 1.00 77.12 211 PHE A CA 1
ATOM 1682 C C . PHE A 1 211 ? -0.620 -14.254 14.749 1.00 77.12 211 PHE A C 1
ATOM 1684 O O . PHE A 1 211 ? -1.016 -14.460 15.896 1.00 77.12 211 PHE A O 1
ATOM 1691 N N . LYS A 1 212 ? -1.332 -14.630 13.671 1.00 76.81 212 LYS A N 1
ATOM 1692 C CA . LYS A 1 212 ? -2.655 -15.279 13.727 1.00 76.81 212 LYS A CA 1
ATOM 1693 C C . LYS A 1 212 ? -2.685 -16.414 14.744 1.00 76.81 212 LYS A C 1
ATOM 1695 O O . LYS A 1 212 ? -3.570 -16.443 15.588 1.00 76.81 212 LYS A O 1
ATOM 1700 N N . ASN A 1 213 ? -1.700 -17.310 14.713 1.00 78.31 213 ASN A N 1
ATOM 1701 C CA . ASN A 1 213 ? -1.665 -18.473 15.605 1.00 78.31 213 ASN A CA 1
ATOM 1702 C C . ASN A 1 213 ? -1.433 -18.099 17.074 1.00 78.31 213 ASN A C 1
ATOM 1704 O O . ASN A 1 213 ? -2.002 -18.729 17.962 1.00 78.31 213 ASN A O 1
ATOM 1708 N N . ILE A 1 214 ? -0.626 -17.068 17.331 1.00 80.88 214 ILE A N 1
ATOM 1709 C CA . ILE A 1 214 ? -0.357 -16.574 18.688 1.00 80.88 214 ILE A CA 1
ATOM 1710 C C . ILE A 1 214 ? -1.607 -15.886 19.251 1.00 80.88 214 ILE A C 1
ATOM 1712 O O . ILE A 1 214 ? -1.916 -16.038 20.433 1.00 80.88 214 ILE A O 1
ATOM 1716 N N . LEU A 1 215 ? -2.335 -15.160 18.399 1.00 82.44 215 LEU A N 1
ATOM 1717 C CA . LEU A 1 215 ? -3.498 -14.361 18.775 1.00 82.44 215 LEU A CA 1
ATOM 1718 C C . LEU A 1 215 ? -4.790 -15.182 18.891 1.00 82.44 215 LEU A C 1
ATOM 1720 O O . LEU A 1 215 ? -5.557 -14.948 19.820 1.00 82.44 215 LEU A O 1
ATOM 1724 N N . LYS A 1 216 ? -5.012 -16.175 18.017 1.00 77.94 216 LYS A N 1
ATOM 1725 C CA . LYS A 1 216 ? -6.301 -16.876 17.827 1.00 77.94 216 LYS A CA 1
ATOM 1726 C C . LYS A 1 216 ? -6.979 -17.366 19.113 1.00 77.94 216 LYS A C 1
ATOM 1728 O O . LYS A 1 216 ? -8.197 -17.331 19.192 1.00 77.94 216 LYS A O 1
ATOM 1733 N N . ASN A 1 217 ? -6.204 -17.804 20.107 1.00 79.69 217 ASN A N 1
ATOM 1734 C CA . ASN A 1 217 ? -6.737 -18.337 21.369 1.00 79.69 217 ASN A CA 1
ATOM 1735 C C . ASN A 1 217 ? -6.497 -17.417 22.577 1.00 79.69 217 ASN A C 1
ATOM 1737 O O . ASN A 1 217 ? -6.816 -17.787 23.704 1.00 79.69 217 ASN A O 1
ATOM 1741 N N . LYS A 1 218 ? -5.875 -16.252 22.372 1.00 86.00 218 LYS A N 1
ATOM 1742 C CA . LYS A 1 218 ? -5.485 -15.331 23.451 1.00 86.00 218 LYS A CA 1
ATOM 1743 C C . LYS A 1 218 ? -6.260 -14.022 23.432 1.00 86.00 218 LYS A C 1
ATOM 1745 O O . LYS A 1 218 ? -6.241 -13.316 24.440 1.00 86.00 218 LYS A O 1
ATOM 1750 N N . VAL A 1 219 ? -6.888 -13.681 22.309 1.00 91.19 219 VAL A N 1
ATOM 1751 C CA . VAL A 1 219 ? -7.528 -12.381 22.111 1.00 91.19 219 VAL A CA 1
ATOM 1752 C C . VAL A 1 219 ? -8.916 -12.530 21.502 1.00 91.19 219 VAL A C 1
ATOM 1754 O O . VAL A 1 219 ? -9.178 -13.464 20.749 1.00 91.19 219 VAL A O 1
ATOM 1757 N N . LEU A 1 220 ? -9.787 -11.5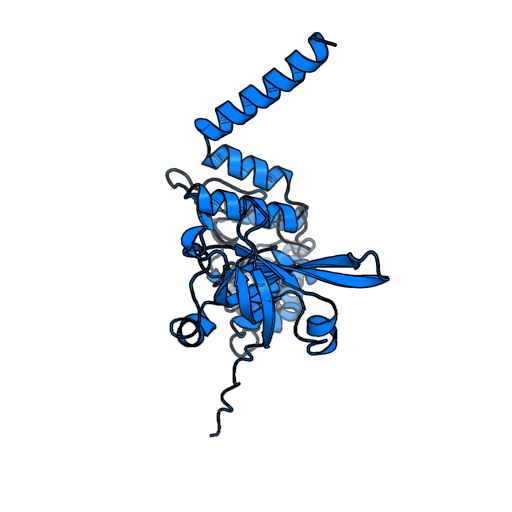84 21.829 1.00 91.62 220 LEU A N 1
ATOM 1758 C CA . LEU A 1 220 ? -11.083 -11.408 21.197 1.00 91.62 220 LEU A CA 1
ATOM 1759 C C . LEU A 1 220 ? -10.902 -10.620 19.884 1.00 91.62 220 LEU A C 1
ATOM 1761 O O . LEU A 1 220 ? -10.219 -9.588 19.912 1.00 91.62 220 LEU A O 1
ATOM 1765 N N . PRO A 1 221 ? -11.497 -11.054 18.757 1.00 90.12 221 PRO A N 1
ATOM 1766 C CA . PRO A 1 221 ? -11.521 -10.266 17.527 1.00 90.12 221 PRO A CA 1
ATOM 1767 C C . PRO A 1 221 ? -12.203 -8.913 17.746 1.00 90.12 221 PRO A C 1
ATOM 1769 O O . PRO A 1 221 ? -13.256 -8.830 18.381 1.00 90.12 221 PRO A O 1
ATOM 1772 N N . ILE A 1 222 ? -11.639 -7.843 17.187 1.00 91.75 222 ILE A N 1
ATOM 1773 C CA . ILE A 1 222 ? -12.129 -6.474 17.395 1.00 91.75 222 ILE A CA 1
ATOM 1774 C C . ILE A 1 222 ? -13.567 -6.319 16.894 1.00 91.75 222 ILE A C 1
ATOM 1776 O O . ILE A 1 222 ? -14.377 -5.652 17.533 1.00 91.75 222 ILE A O 1
ATOM 1780 N N . LYS A 1 223 ? -13.914 -6.990 15.795 1.00 88.69 223 LYS A N 1
ATOM 1781 C CA . LYS A 1 223 ? -15.259 -6.977 15.206 1.00 88.69 223 LYS A CA 1
ATOM 1782 C C . LYS A 1 223 ? -16.357 -7.513 16.138 1.00 88.69 223 LYS A C 1
ATOM 1784 O O . LYS A 1 223 ? -17.525 -7.173 15.968 1.00 88.69 223 LYS A O 1
ATOM 1789 N N . GLU A 1 224 ? -16.010 -8.358 17.110 1.00 89.62 224 GLU A N 1
ATOM 1790 C CA . GLU A 1 224 ? -16.970 -8.897 18.086 1.00 89.62 224 GLU A CA 1
ATOM 1791 C C . GLU A 1 224 ? -17.247 -7.920 19.240 1.00 89.62 224 GLU A C 1
ATOM 1793 O O . GLU A 1 224 ? -18.183 -8.113 20.025 1.00 89.62 224 GLU A O 1
ATOM 1798 N N . ILE A 1 225 ? -16.465 -6.840 19.339 1.00 90.12 225 ILE A N 1
ATOM 1799 C CA . ILE A 1 225 ? -16.610 -5.841 20.390 1.00 90.12 225 ILE A CA 1
ATOM 1800 C C . ILE A 1 225 ? -17.834 -4.982 20.106 1.00 90.12 225 ILE A C 1
ATOM 1802 O O . ILE A 1 225 ? -17.906 -4.228 19.140 1.00 90.12 225 ILE A O 1
ATOM 1806 N N . SER A 1 226 ? -18.806 -5.093 21.000 1.00 87.75 226 SER A N 1
ATOM 1807 C CA . SER A 1 226 ? -20.086 -4.402 20.917 1.00 87.75 226 SER A CA 1
ATOM 1808 C C . SER A 1 226 ? -20.539 -3.958 22.304 1.00 87.75 226 SER A C 1
ATOM 1810 O O . SER A 1 226 ? -19.912 -4.276 23.317 1.00 87.75 226 SER A O 1
ATOM 1812 N N . GLU A 1 227 ? -21.674 -3.267 22.353 1.00 85.50 227 GLU A N 1
ATOM 1813 C CA . GLU A 1 227 ? -22.307 -2.783 23.586 1.00 85.50 227 GLU A CA 1
ATOM 1814 C C . GLU A 1 227 ? -22.546 -3.896 24.622 1.00 85.50 227 GLU A C 1
ATOM 1816 O O . GLU A 1 227 ? -22.539 -3.660 25.824 1.00 85.50 227 GLU A O 1
ATOM 1821 N N . ARG A 1 228 ? -22.670 -5.156 24.181 1.00 86.88 228 ARG A N 1
ATOM 1822 C CA . ARG A 1 228 ? -22.838 -6.324 25.066 1.00 86.88 228 ARG A CA 1
ATOM 1823 C C . ARG A 1 228 ? -21.639 -6.571 25.985 1.00 86.88 228 ARG A C 1
ATOM 1825 O O . ARG A 1 228 ? -21.783 -7.222 27.018 1.00 86.88 228 ARG A O 1
ATOM 1832 N N . LEU A 1 229 ? -20.460 -6.082 25.603 1.00 89.19 229 LEU A N 1
ATOM 1833 C CA . LEU A 1 229 ? -19.214 -6.248 26.352 1.00 89.19 229 LEU A CA 1
ATOM 1834 C C . LEU A 1 229 ? -18.870 -5.026 27.210 1.00 89.19 229 LEU A C 1
ATOM 1836 O O . LEU A 1 229 ? -17.807 -4.989 27.824 1.00 89.19 229 LEU A O 1
ATOM 1840 N N . TRP A 1 230 ? -19.754 -4.033 27.283 1.00 91.25 230 TRP A N 1
ATOM 1841 C CA . TRP A 1 230 ? -19.580 -2.842 28.106 1.00 91.25 230 TRP A CA 1
ATOM 1842 C C . TRP A 1 230 ? -19.229 -3.168 29.559 1.00 91.25 230 TRP A C 1
ATOM 1844 O O . TRP A 1 230 ? -19.924 -3.918 30.240 1.00 91.25 230 TRP A O 1
ATOM 1854 N N . GLY A 1 231 ? -18.152 -2.561 30.063 1.00 89.38 231 GLY A N 1
ATOM 1855 C CA . GLY A 1 231 ? -17.628 -2.781 31.414 1.00 89.38 231 GLY A CA 1
ATOM 1856 C C . GLY A 1 231 ? -16.868 -4.097 31.600 1.00 89.38 231 GLY A C 1
ATOM 1857 O O . GLY A 1 231 ? -16.169 -4.253 32.604 1.00 89.38 231 GLY A O 1
ATOM 1858 N N . GLN A 1 232 ? -16.945 -5.024 30.639 1.00 93.56 232 GLN A N 1
ATOM 1859 C CA . GLN A 1 232 ? -16.192 -6.269 30.693 1.00 93.56 232 GLN A CA 1
ATOM 1860 C C . GLN A 1 232 ? -14.717 -6.013 30.408 1.00 93.56 232 GLN A C 1
ATOM 1862 O O . GLN A 1 232 ? -14.341 -5.141 29.617 1.00 93.56 232 GLN A O 1
ATOM 1867 N N . ARG A 1 233 ? -13.871 -6.804 31.066 1.00 95.31 233 ARG A N 1
ATOM 1868 C CA . ARG A 1 233 ? -12.436 -6.818 30.815 1.00 95.31 233 ARG A CA 1
ATOM 1869 C C . ARG A 1 233 ? -12.149 -7.794 29.683 1.00 95.31 233 ARG A C 1
ATOM 1871 O O . ARG A 1 233 ? -12.437 -8.980 29.807 1.00 95.31 233 ARG A O 1
ATOM 1878 N N . ILE A 1 234 ? -11.572 -7.289 28.605 1.00 95.50 234 ILE A N 1
ATOM 1879 C CA . ILE A 1 234 ? -11.256 -8.052 27.402 1.00 95.50 234 ILE A CA 1
ATOM 1880 C C . ILE A 1 234 ? -9.774 -7.927 27.069 1.00 95.50 234 ILE A C 1
ATOM 1882 O O . ILE A 1 234 ? -9.065 -7.046 27.564 1.00 95.50 234 ILE A O 1
ATOM 1886 N N . LYS A 1 235 ? -9.310 -8.827 26.210 1.00 95.88 235 LYS A N 1
ATOM 1887 C CA . LYS A 1 235 ? -7.960 -8.818 25.667 1.00 95.88 235 LYS A CA 1
ATOM 1888 C C . LYS A 1 235 ? -8.054 -8.806 24.151 1.00 95.88 235 LYS A C 1
ATOM 1890 O O . LYS A 1 235 ? -8.731 -9.656 23.584 1.00 95.88 235 LYS A O 1
ATOM 1895 N N . ILE A 1 236 ? -7.394 -7.850 23.518 1.00 94.81 236 ILE A N 1
ATOM 1896 C CA . ILE A 1 236 ? -7.339 -7.694 22.063 1.00 94.81 236 ILE A CA 1
ATOM 1897 C C . ILE A 1 236 ? -5.890 -7.785 21.593 1.00 94.81 236 ILE A C 1
ATOM 1899 O O . ILE A 1 236 ? -4.963 -7.560 22.372 1.00 94.81 236 ILE A O 1
ATOM 1903 N N . GLY A 1 237 ? -5.687 -8.106 20.322 1.00 93.12 237 GLY A N 1
ATOM 1904 C CA . GLY A 1 237 ? -4.366 -8.124 19.707 1.00 93.12 237 GLY A CA 1
ATOM 1905 C C . GLY A 1 237 ? -4.413 -7.472 18.343 1.00 93.12 237 GLY A C 1
ATOM 1906 O O . GLY A 1 237 ? -5.336 -7.722 17.573 1.00 93.12 237 GLY A O 1
ATOM 1907 N N . GLY A 1 238 ? -3.429 -6.633 18.048 1.00 91.75 238 GLY A N 1
ATOM 1908 C CA . GLY A 1 238 ? -3.423 -5.891 16.800 1.00 91.75 238 GLY A CA 1
ATOM 1909 C C . GLY A 1 238 ? -2.153 -5.090 16.580 1.00 91.75 238 GLY A C 1
ATOM 1910 O O . GLY A 1 238 ? -1.228 -5.111 17.392 1.00 91.75 238 GLY A O 1
ATOM 1911 N N . ILE A 1 239 ? -2.111 -4.388 15.454 1.00 89.69 239 ILE A N 1
ATOM 1912 C CA . ILE A 1 239 ? -1.050 -3.442 15.127 1.00 89.69 239 ILE A CA 1
ATOM 1913 C C . ILE A 1 239 ? -1.482 -2.035 15.536 1.00 89.69 239 ILE A C 1
ATOM 1915 O O . ILE A 1 239 ? -2.623 -1.627 15.300 1.00 89.69 239 ILE A O 1
ATOM 1919 N N . ILE A 1 240 ? -0.570 -1.276 16.142 1.00 92.31 240 ILE A N 1
ATOM 1920 C CA . ILE A 1 240 ? -0.798 0.143 16.415 1.00 92.31 240 ILE A CA 1
ATOM 1921 C C . ILE A 1 240 ? -0.730 0.909 15.091 1.00 92.31 240 ILE A C 1
ATOM 1923 O O . ILE A 1 240 ? 0.345 1.112 14.530 1.00 92.31 240 ILE A O 1
ATOM 1927 N N . SER A 1 241 ? -1.886 1.342 14.594 1.00 86.44 241 SER A N 1
ATOM 1928 C CA . SER A 1 241 ? -2.029 2.039 13.309 1.00 86.44 241 SER A CA 1
ATOM 1929 C C . SER A 1 241 ? -1.960 3.562 13.427 1.00 86.44 241 SER A C 1
ATOM 1931 O O . SER A 1 241 ? -1.836 4.248 12.415 1.00 86.44 241 SER A O 1
ATOM 1933 N N . GLY A 1 242 ? -2.052 4.104 14.643 1.00 87.88 242 GLY A N 1
ATOM 1934 C CA . GLY A 1 242 ? -1.887 5.533 14.881 1.00 87.88 242 GLY A CA 1
ATOM 1935 C C . GLY A 1 242 ? -1.954 5.902 16.355 1.00 87.88 242 GLY A C 1
ATOM 1936 O O . GLY A 1 242 ? -2.661 5.259 17.134 1.00 87.88 242 GLY A O 1
ATOM 1937 N N . ILE A 1 243 ? -1.241 6.961 16.737 1.00 93.56 243 ILE A N 1
ATOM 1938 C CA . ILE A 1 243 ? -1.212 7.461 18.117 1.00 93.56 243 ILE A CA 1
ATOM 1939 C C . ILE A 1 243 ? -1.521 8.956 18.137 1.00 93.56 243 ILE A C 1
ATOM 1941 O O . ILE A 1 243 ? -0.844 9.762 17.506 1.00 93.56 243 ILE A O 1
ATOM 1945 N N . LYS A 1 244 ? -2.515 9.354 18.932 1.00 93.19 244 LYS A N 1
ATOM 1946 C CA . LYS A 1 244 ? -2.809 10.757 19.227 1.00 93.19 244 LYS A CA 1
ATOM 1947 C C . LYS A 1 244 ? -2.518 11.047 20.693 1.00 93.19 244 LYS A C 1
ATOM 1949 O O . LYS A 1 244 ? -3.237 10.591 21.578 1.00 93.19 244 LYS A O 1
ATOM 1954 N N . LYS A 1 245 ? -1.485 11.849 20.945 1.00 92.62 245 LYS A N 1
ATOM 1955 C CA . LYS A 1 245 ? -1.132 12.324 22.287 1.00 92.62 245 LYS A CA 1
ATOM 1956 C C . LYS A 1 245 ? -1.933 13.573 22.640 1.00 92.62 245 LYS A C 1
ATOM 1958 O O . LYS A 1 245 ? -1.996 14.511 21.850 1.00 92.62 245 LYS A O 1
ATOM 1963 N N . ILE A 1 246 ? -2.507 13.599 23.838 1.00 92.75 246 ILE A N 1
ATOM 1964 C CA . ILE A 1 246 ? -3.132 14.786 24.421 1.00 92.75 246 ILE A CA 1
ATOM 1965 C C . ILE A 1 246 ? -2.619 15.022 25.841 1.00 92.75 246 ILE A C 1
ATOM 1967 O O . ILE A 1 246 ? -2.166 14.098 26.514 1.00 92.75 246 ILE A O 1
ATOM 1971 N N . ILE A 1 247 ? -2.675 16.270 26.297 1.00 91.25 247 ILE A N 1
ATOM 1972 C CA . ILE A 1 247 ? -2.344 16.631 27.676 1.00 91.25 247 ILE A CA 1
ATOM 1973 C C . ILE A 1 247 ? -3.653 16.716 28.458 1.00 91.25 247 ILE A C 1
ATOM 1975 O O . ILE A 1 247 ? -4.597 17.390 28.049 1.00 91.25 247 ILE A O 1
ATOM 1979 N N . THR A 1 248 ? -3.729 15.981 29.562 1.00 87.75 248 THR A N 1
ATOM 1980 C CA . THR A 1 248 ? -4.884 16.018 30.467 1.00 87.75 248 THR A CA 1
ATOM 1981 C C . THR A 1 248 ? -4.939 17.349 31.218 1.00 87.75 248 THR A C 1
ATOM 1983 O O . THR A 1 248 ? -3.947 18.071 31.301 1.00 87.75 248 THR A O 1
ATOM 1986 N N . ARG A 1 249 ? -6.079 17.661 31.848 1.00 85.56 249 ARG A N 1
ATOM 1987 C CA . ARG A 1 249 ? -6.219 18.862 32.699 1.00 85.56 249 ARG A CA 1
ATOM 1988 C C . ARG A 1 249 ? -5.170 18.939 33.817 1.00 85.56 249 ARG A C 1
ATOM 1990 O O . ARG A 1 249 ? -4.823 20.030 34.245 1.00 85.56 249 ARG A O 1
ATOM 1997 N N . ASN A 1 250 ? -4.630 17.793 34.230 1.00 85.25 250 ASN A N 1
ATOM 1998 C CA . ASN A 1 250 ? -3.620 17.678 35.280 1.00 85.25 250 ASN A CA 1
ATOM 1999 C C . ASN A 1 250 ? -2.181 17.751 34.724 1.00 85.25 250 ASN A C 1
ATOM 2001 O O . ASN A 1 250 ? -1.240 17.369 35.411 1.00 85.25 250 ASN A O 1
ATOM 2005 N N . GLY A 1 251 ? -1.995 18.144 33.458 1.00 89.50 251 GLY A N 1
ATOM 2006 C CA . GLY A 1 251 ? -0.683 18.297 32.818 1.00 89.50 251 GLY A CA 1
ATOM 2007 C C . GLY A 1 251 ? -0.003 16.993 32.383 1.00 89.50 251 GLY A C 1
ATOM 2008 O O . GLY A 1 251 ? 1.027 17.034 31.715 1.00 89.50 251 GLY A O 1
ATOM 2009 N N . LYS A 1 252 ? -0.569 15.824 32.708 1.00 90.50 252 LYS A N 1
ATOM 2010 C CA . LYS A 1 252 ? 0.003 14.522 32.333 1.00 90.50 252 LYS A CA 1
ATOM 2011 C C . LYS A 1 252 ? -0.421 14.073 30.925 1.00 90.50 252 LYS A C 1
ATOM 2013 O O . LYS A 1 252 ? -1.562 14.349 30.534 1.00 90.50 252 LYS A O 1
ATOM 2018 N N . PRO A 1 253 ? 0.440 13.357 30.177 1.00 90.94 253 PRO A N 1
ATOM 2019 C CA . PRO A 1 253 ? 0.120 12.876 28.836 1.00 90.94 253 PRO A CA 1
ATOM 2020 C C . PRO A 1 253 ? -0.858 11.692 28.863 1.00 90.94 253 PRO A C 1
ATOM 2022 O O . PRO A 1 253 ? -0.704 10.770 29.652 1.00 90.94 253 PRO A O 1
ATOM 2025 N N . MET A 1 254 ? -1.829 11.695 27.956 1.00 93.44 254 MET A N 1
ATOM 2026 C CA . MET A 1 254 ? -2.758 10.593 27.687 1.00 93.44 254 MET A CA 1
ATOM 2027 C C . MET A 1 254 ? -2.741 10.292 26.184 1.00 93.44 254 MET A C 1
ATOM 2029 O O . MET A 1 254 ? -2.587 11.214 25.378 1.00 93.44 254 MET A O 1
ATOM 2033 N N . LEU A 1 255 ? -2.871 9.023 25.792 1.00 95.19 255 LEU A N 1
ATOM 2034 C CA . LEU A 1 255 ? -2.867 8.615 24.382 1.00 95.19 255 LEU A CA 1
ATOM 2035 C C . LEU A 1 255 ? -4.230 8.062 23.967 1.00 95.19 255 LEU A C 1
ATOM 2037 O O . LEU A 1 255 ? -4.830 7.271 24.690 1.00 95.19 255 LEU A O 1
ATOM 2041 N N . PHE A 1 256 ? -4.667 8.427 22.766 1.00 94.94 256 PHE A N 1
ATOM 2042 C CA . PHE A 1 256 ? -5.647 7.667 21.997 1.00 94.94 256 PHE A CA 1
ATOM 2043 C C . PHE A 1 256 ? -4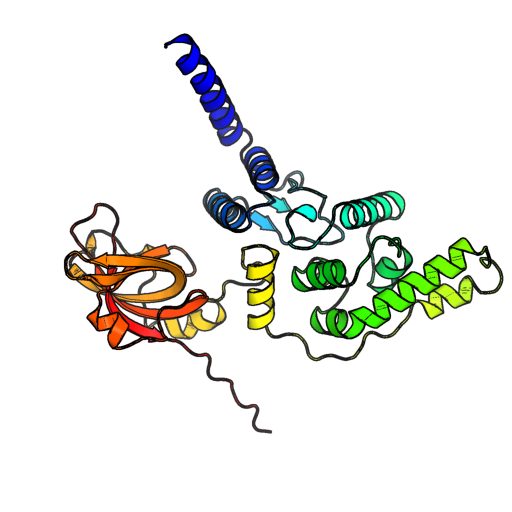.894 6.871 20.940 1.00 94.94 256 PHE A C 1
ATOM 2045 O O . PHE A 1 256 ? -4.291 7.443 20.029 1.00 94.94 256 PHE A O 1
ATOM 2052 N N . VAL A 1 257 ? -4.888 5.556 21.095 1.00 96.06 257 VAL A N 1
ATOM 2053 C CA . VAL A 1 257 ? -4.145 4.622 20.253 1.00 96.06 257 VAL A CA 1
ATOM 2054 C C . VAL A 1 257 ? -5.142 3.875 19.381 1.00 96.06 257 VAL A C 1
ATOM 2056 O O . VAL A 1 257 ? -6.078 3.269 19.890 1.00 96.06 257 VAL A O 1
ATOM 2059 N N . LYS A 1 258 ? -4.964 3.910 18.062 1.00 93.94 258 LYS A N 1
ATOM 2060 C CA . LYS A 1 258 ? -5.761 3.101 17.137 1.00 93.94 258 LYS A CA 1
ATOM 2061 C C . LYS A 1 258 ? -5.092 1.751 16.964 1.00 93.94 258 LYS A C 1
ATOM 2063 O O . LYS A 1 258 ? -3.933 1.684 16.559 1.00 93.94 258 LYS A O 1
ATOM 2068 N N . VAL A 1 259 ? -5.836 0.695 17.253 1.00 93.81 259 VAL A N 1
ATOM 2069 C CA . VAL A 1 259 ? -5.376 -0.686 17.127 1.00 93.81 259 VAL A CA 1
ATOM 2070 C C . VAL A 1 259 ? -6.220 -1.358 16.063 1.00 93.81 259 VAL A C 1
ATOM 2072 O O . VAL A 1 259 ? -7.445 -1.273 16.099 1.00 93.81 259 VAL A O 1
ATOM 2075 N N . GLU A 1 260 ? -5.560 -1.968 15.091 1.00 88.94 260 GLU A N 1
ATOM 2076 C CA . GLU A 1 260 ? -6.191 -2.659 13.968 1.00 88.94 260 GLU A CA 1
ATOM 2077 C C . GLU A 1 260 ? -5.860 -4.146 14.052 1.00 88.94 260 GLU A C 1
ATOM 2079 O O . GLU A 1 260 ? -4.701 -4.497 14.277 1.00 88.94 260 GLU A O 1
ATOM 2084 N N . ASP A 1 261 ? -6.870 -5.006 13.912 1.00 88.62 261 ASP A N 1
ATOM 2085 C CA . ASP A 1 261 ? -6.695 -6.439 13.706 1.00 88.62 261 ASP A CA 1
ATOM 2086 C C . ASP A 1 261 ? -6.854 -6.795 12.212 1.00 88.62 261 ASP A C 1
ATOM 2088 O O . ASP A 1 261 ? -6.681 -5.950 11.339 1.00 88.62 261 ASP A O 1
ATOM 2092 N N . LEU A 1 262 ? -7.103 -8.058 11.870 1.00 79.25 262 LEU A N 1
ATOM 2093 C CA . LEU A 1 262 ? -7.268 -8.468 10.468 1.00 79.25 262 LEU A CA 1
ATOM 2094 C C . LEU A 1 262 ? -8.610 -8.033 9.854 1.00 79.25 262 LEU A C 1
ATOM 2096 O O . LEU A 1 262 ? -8.747 -8.016 8.623 1.00 79.25 262 LEU A O 1
ATOM 2100 N N . GLU A 1 263 ? -9.598 -7.739 10.695 1.00 77.56 263 GLU A N 1
ATOM 2101 C CA . GLU A 1 263 ? -10.993 -7.532 10.319 1.00 77.56 263 GLU A CA 1
ATOM 2102 C C . GLU A 1 263 ? -11.486 -6.112 10.605 1.00 77.56 263 GLU A C 1
ATOM 2104 O O . GLU A 1 263 ? -12.224 -5.560 9.784 1.00 77.56 263 GLU A O 1
ATOM 2109 N N . ASP A 1 264 ? -11.091 -5.514 11.729 1.00 83.81 264 ASP A N 1
ATOM 2110 C CA . ASP A 1 264 ? -11.579 -4.215 12.181 1.00 83.81 264 ASP A CA 1
ATOM 2111 C C . ASP A 1 264 ? -10.547 -3.442 13.025 1.00 83.81 264 ASP A C 1
ATOM 2113 O O . ASP A 1 264 ? -9.418 -3.874 13.258 1.00 83.81 264 ASP A O 1
ATOM 2117 N N . LYS A 1 265 ? -10.924 -2.242 13.466 1.00 90.31 265 LYS A N 1
ATOM 2118 C CA . LYS A 1 265 ? -10.085 -1.355 14.273 1.00 90.31 265 LYS A CA 1
ATOM 2119 C C . LYS A 1 265 ? -10.862 -0.726 15.416 1.00 90.31 265 LYS A C 1
ATOM 2121 O O . LYS A 1 265 ? -12.026 -0.369 15.266 1.00 90.31 265 LYS A O 1
ATOM 2126 N N . ILE A 1 266 ? -10.178 -0.501 16.532 1.00 93.19 266 ILE A N 1
ATOM 2127 C CA . ILE A 1 266 ? -10.749 0.119 17.728 1.00 93.19 266 ILE A CA 1
ATOM 2128 C C . ILE A 1 266 ? -9.805 1.162 18.318 1.00 93.19 266 ILE A C 1
ATOM 2130 O O . ILE A 1 266 ? -8.583 1.099 18.161 1.00 93.19 266 ILE A O 1
ATOM 2134 N N . GLU A 1 267 ? -10.386 2.158 18.979 1.00 95.00 267 GLU A N 1
ATOM 2135 C CA . GLU A 1 267 ? -9.634 3.154 19.731 1.00 95.00 267 GLU A CA 1
ATOM 2136 C C . GLU A 1 267 ? -9.425 2.676 21.173 1.00 95.00 267 GLU A C 1
ATOM 2138 O O . GLU A 1 267 ? -10.360 2.273 21.870 1.00 95.00 267 GLU A O 1
ATOM 2143 N N . VAL A 1 268 ? -8.174 2.741 21.614 1.00 96.19 268 VAL A N 1
ATOM 2144 C CA . VAL A 1 268 ? -7.727 2.396 22.957 1.00 96.19 268 VAL A CA 1
ATOM 2145 C C . VAL A 1 268 ? -7.255 3.667 23.657 1.00 96.19 268 VAL A C 1
ATOM 2147 O O . VAL A 1 268 ? -6.366 4.370 23.176 1.00 96.19 268 VAL A O 1
ATOM 2150 N N . VAL A 1 269 ? -7.839 3.960 24.813 1.00 95.38 269 VAL A N 1
ATOM 2151 C CA . VAL A 1 269 ? -7.469 5.082 25.674 1.00 95.38 269 VAL A CA 1
ATOM 2152 C C . VAL A 1 269 ? -6.413 4.616 26.668 1.00 95.38 269 VAL A C 1
ATOM 2154 O O . VAL A 1 269 ? -6.623 3.658 27.412 1.00 95.38 269 VAL A O 1
ATOM 2157 N N . VAL A 1 270 ? -5.277 5.307 26.700 1.00 95.81 270 VAL A N 1
ATOM 2158 C CA . VAL A 1 270 ? -4.128 4.959 27.541 1.00 95.81 270 VAL A CA 1
ATOM 2159 C C . VAL A 1 270 ? -3.817 6.114 28.480 1.00 95.81 270 VAL A C 1
ATOM 2161 O O . VAL A 1 270 ? -3.380 7.186 28.053 1.00 95.81 270 VAL A O 1
ATOM 2164 N N . PHE A 1 271 ? -4.034 5.885 29.772 1.00 94.00 271 PHE A N 1
ATOM 2165 C CA . PHE A 1 271 ? -3.776 6.861 30.827 1.00 94.00 271 PHE A CA 1
ATOM 2166 C C . PHE A 1 271 ? -2.280 6.965 31.178 1.00 94.00 271 PHE A C 1
ATOM 2168 O O . PHE A 1 271 ? -1.541 6.000 30.972 1.00 94.00 271 PHE A O 1
ATOM 2175 N N . PRO A 1 272 ? -1.835 8.100 31.763 1.00 92.75 272 PRO A N 1
ATOM 2176 C CA . PRO A 1 272 ? -0.425 8.368 32.054 1.00 92.75 272 PRO A CA 1
ATOM 2177 C C . PRO A 1 272 ? 0.320 7.222 32.748 1.00 92.75 272 PRO A C 1
ATOM 2179 O O . PRO A 1 272 ? 1.411 6.860 32.322 1.00 92.75 272 PRO A O 1
ATOM 2182 N N . ASN A 1 273 ? -0.297 6.599 33.756 1.00 92.75 273 ASN A N 1
ATOM 2183 C CA . ASN A 1 273 ? 0.332 5.530 34.534 1.00 92.75 273 ASN A CA 1
ATOM 2184 C C . ASN A 1 273 ? 0.737 4.327 33.660 1.00 92.75 273 ASN A C 1
ATOM 2186 O O . ASN A 1 273 ? 1.781 3.728 33.891 1.00 92.75 273 ASN A O 1
ATOM 2190 N N . ILE A 1 274 ? -0.056 3.990 32.637 1.00 93.62 274 ILE A N 1
ATOM 2191 C CA . ILE A 1 274 ? 0.241 2.869 31.731 1.00 93.62 274 ILE A CA 1
ATOM 2192 C C . ILE A 1 274 ? 1.369 3.230 30.757 1.00 93.62 274 ILE A C 1
ATOM 2194 O O . ILE A 1 274 ? 2.190 2.377 30.420 1.00 93.62 274 ILE A O 1
ATOM 2198 N N . ILE A 1 275 ? 1.436 4.498 30.336 1.00 90.38 275 ILE A N 1
ATOM 2199 C CA . ILE A 1 275 ? 2.517 5.019 29.488 1.00 90.38 275 ILE A CA 1
ATOM 2200 C C . ILE A 1 275 ? 3.846 4.967 30.247 1.00 90.38 275 ILE A C 1
ATOM 2202 O O . ILE A 1 275 ? 4.839 4.495 29.705 1.00 90.38 275 ILE A O 1
ATOM 2206 N N . GLU A 1 276 ? 3.852 5.431 31.501 1.00 88.62 276 GLU A N 1
ATOM 2207 C CA . GLU A 1 276 ? 5.036 5.447 32.372 1.00 88.62 276 GLU A CA 1
ATOM 2208 C C . GLU A 1 276 ? 5.567 4.024 32.633 1.00 88.62 276 GLU A C 1
ATOM 2210 O O . GLU A 1 276 ? 6.777 3.818 32.652 1.00 88.62 276 GLU A O 1
ATOM 2215 N N . GLN A 1 277 ? 4.677 3.032 32.759 1.00 89.38 277 GLN A N 1
ATOM 2216 C CA . GLN A 1 277 ? 5.052 1.621 32.927 1.00 89.38 277 GLN A CA 1
ATOM 2217 C C . GLN A 1 277 ? 5.599 0.970 31.647 1.00 89.38 277 GLN A C 1
ATOM 2219 O O . GLN A 1 277 ? 6.405 0.048 31.735 1.00 89.38 277 GLN A O 1
ATOM 2224 N N . ASN A 1 278 ? 5.172 1.425 30.463 1.00 87.06 278 ASN A N 1
ATOM 2225 C CA . ASN A 1 278 ? 5.503 0.802 29.175 1.00 87.06 278 ASN A CA 1
ATOM 2226 C C . ASN A 1 278 ? 5.943 1.849 28.131 1.00 87.06 278 ASN A C 1
ATOM 2228 O O . ASN A 1 278 ? 5.281 2.018 27.100 1.00 87.06 278 ASN A O 1
ATOM 2232 N N . PRO A 1 279 ? 7.067 2.557 28.349 1.00 80.56 279 PRO A N 1
ATOM 2233 C CA . PRO A 1 279 ? 7.441 3.726 27.548 1.00 80.56 279 PRO A CA 1
ATOM 2234 C C . PRO A 1 279 ? 7.746 3.398 26.079 1.00 80.56 279 PRO A C 1
ATOM 2236 O O . PRO A 1 279 ? 7.610 4.255 25.208 1.00 80.56 279 PRO A O 1
ATOM 2239 N N . THR A 1 280 ? 8.151 2.163 25.782 1.00 86.62 280 THR A N 1
ATOM 2240 C CA . THR A 1 280 ? 8.515 1.723 24.429 1.00 86.62 280 THR A CA 1
ATOM 2241 C C . THR A 1 280 ? 7.383 1.014 23.691 1.00 86.62 280 THR A C 1
ATOM 2243 O O . THR A 1 280 ? 7.478 0.864 22.475 1.00 86.62 280 THR A O 1
ATOM 2246 N N . ALA A 1 281 ? 6.320 0.580 24.375 1.00 86.75 281 ALA A N 1
ATOM 2247 C CA . ALA A 1 281 ? 5.267 -0.238 23.766 1.00 86.75 281 ALA A CA 1
ATOM 2248 C C . ALA A 1 281 ? 4.350 0.572 22.834 1.00 86.75 281 ALA A C 1
ATOM 2250 O O . ALA A 1 281 ? 3.855 0.055 21.835 1.00 86.75 281 ALA A O 1
ATOM 2251 N N . PHE A 1 282 ? 4.148 1.859 23.129 1.00 89.44 282 PHE A N 1
ATOM 2252 C CA . PHE A 1 282 ? 3.265 2.739 22.363 1.00 89.44 282 PHE A CA 1
ATOM 2253 C C . PHE A 1 282 ? 4.002 3.407 21.202 1.00 89.44 282 PHE A C 1
ATOM 2255 O O . PHE A 1 282 ? 4.339 4.590 21.257 1.00 89.44 282 PHE A O 1
ATOM 2262 N N . GLN A 1 283 ? 4.249 2.640 20.143 1.00 89.44 283 GLN A N 1
ATOM 2263 C CA . GLN A 1 283 ? 4.820 3.139 18.891 1.00 89.44 283 GLN A CA 1
ATOM 2264 C C . GLN A 1 283 ? 4.026 2.600 17.704 1.00 89.44 283 GLN A C 1
ATOM 2266 O O . GLN A 1 283 ? 3.534 1.472 17.736 1.00 89.44 283 GLN A O 1
ATOM 2271 N N . GLU A 1 284 ? 3.889 3.408 16.655 1.00 85.62 284 GLU A N 1
ATOM 2272 C CA . GLU A 1 284 ? 3.217 2.974 15.432 1.00 85.62 284 GLU A CA 1
ATOM 2273 C C . GLU A 1 284 ? 3.928 1.771 14.805 1.00 85.62 284 GLU A C 1
ATOM 2275 O O . GLU A 1 284 ? 5.150 1.637 14.872 1.00 85.62 284 GLU A O 1
ATOM 2280 N N . ASN A 1 285 ? 3.142 0.900 14.176 1.00 79.94 285 ASN A N 1
ATOM 2281 C CA . ASN A 1 285 ? 3.548 -0.362 13.561 1.00 79.94 285 ASN A CA 1
ATOM 2282 C C . ASN A 1 285 ? 3.980 -1.477 14.528 1.00 79.94 285 ASN A C 1
ATOM 2284 O O . ASN A 1 285 ? 4.278 -2.580 14.069 1.00 79.94 285 ASN A O 1
ATOM 2288 N N . LYS A 1 286 ? 3.968 -1.249 15.848 1.00 88.19 286 LYS A N 1
ATOM 2289 C CA . LYS A 1 286 ? 4.178 -2.333 16.816 1.00 88.19 286 LYS A CA 1
ATOM 2290 C C . LYS A 1 286 ? 2.966 -3.247 16.895 1.00 88.19 286 LYS A C 1
ATOM 2292 O O . LYS A 1 286 ? 1.823 -2.786 16.889 1.00 88.19 286 LYS A O 1
ATOM 2297 N N . ILE A 1 287 ? 3.238 -4.543 16.999 1.00 89.44 287 ILE A N 1
ATOM 2298 C CA . ILE A 1 287 ? 2.227 -5.575 17.208 1.00 89.44 287 ILE A CA 1
ATOM 2299 C C . ILE A 1 287 ? 2.121 -5.809 18.705 1.00 89.44 287 ILE A C 1
ATOM 2301 O O . ILE A 1 287 ? 3.108 -6.114 19.372 1.00 89.44 287 ILE A O 1
ATOM 2305 N N . VAL A 1 288 ? 0.923 -5.618 19.237 1.00 93.06 288 VAL A N 1
ATOM 2306 C CA . VAL A 1 288 ? 0.693 -5.560 20.675 1.00 93.06 288 VAL A CA 1
ATOM 2307 C C . VAL A 1 288 ? -0.531 -6.370 21.062 1.00 93.06 288 VAL A C 1
ATOM 2309 O O . VAL A 1 288 ? -1.484 -6.513 20.296 1.00 93.06 288 VAL A O 1
ATOM 2312 N N . MET A 1 289 ? -0.504 -6.878 22.286 1.00 94.31 289 MET A N 1
ATOM 2313 C CA . MET A 1 289 ? -1.649 -7.439 22.978 1.00 94.31 289 MET A CA 1
ATOM 2314 C C . MET A 1 289 ? -2.043 -6.477 24.091 1.00 94.31 289 MET A C 1
ATOM 2316 O O . MET A 1 289 ? -1.222 -6.113 24.930 1.00 94.31 289 MET A O 1
ATOM 2320 N N . ILE A 1 290 ? -3.296 -6.044 24.090 1.00 95.56 290 ILE A N 1
ATOM 2321 C CA . ILE A 1 290 ? -3.810 -5.062 25.042 1.00 95.56 290 ILE A CA 1
ATOM 2322 C C . ILE A 1 290 ? -4.899 -5.720 25.865 1.00 95.56 290 ILE A C 1
ATOM 2324 O O . ILE A 1 290 ? -5.836 -6.300 25.319 1.00 95.56 290 ILE A O 1
ATOM 2328 N N . THR A 1 291 ? -4.787 -5.602 27.183 1.00 96.38 291 THR A N 1
ATOM 2329 C CA . THR A 1 291 ? -5.868 -5.949 28.108 1.00 96.38 291 THR A CA 1
ATOM 2330 C C . THR A 1 291 ? -6.490 -4.662 28.612 1.00 96.38 291 THR A C 1
ATOM 2332 O O . THR A 1 291 ? -5.780 -3.733 28.994 1.00 96.38 291 THR A O 1
ATOM 2335 N N . GLY A 1 292 ? -7.813 -4.592 28.626 1.00 95.81 292 GLY A N 1
ATOM 2336 C CA . GLY A 1 292 ? -8.511 -3.392 29.057 1.00 95.81 292 GLY A CA 1
ATOM 2337 C C . GLY A 1 292 ? -10.000 -3.612 29.242 1.00 95.81 292 GLY A C 1
ATOM 2338 O O . GLY A 1 292 ? -10.515 -4.705 29.007 1.00 95.81 292 GLY A O 1
ATOM 2339 N N . ARG A 1 293 ? -10.700 -2.567 29.674 1.00 95.19 293 ARG A N 1
ATOM 2340 C CA . ARG A 1 293 ? -12.155 -2.595 29.865 1.00 95.19 293 ARG A CA 1
ATOM 2341 C C . ARG A 1 293 ? -12.856 -1.852 28.745 1.00 95.19 293 ARG A C 1
ATOM 2343 O O . ARG A 1 293 ? -12.402 -0.779 28.355 1.00 95.19 293 ARG A O 1
ATOM 2350 N N . VAL A 1 294 ? -13.967 -2.395 28.254 1.00 93.81 294 VAL A N 1
ATOM 2351 C CA . VAL A 1 294 ? -14.785 -1.698 27.254 1.00 93.81 294 VAL A CA 1
ATOM 2352 C C . VAL A 1 294 ? -15.506 -0.532 27.931 1.00 93.81 294 VAL A C 1
ATOM 2354 O O . VAL A 1 294 ? -16.258 -0.736 28.887 1.00 93.81 294 VAL A O 1
ATOM 2357 N N . ASP A 1 295 ? -15.256 0.683 27.454 1.00 90.69 295 ASP A N 1
ATOM 2358 C CA . ASP A 1 295 ? -15.880 1.898 27.965 1.00 90.69 295 ASP A CA 1
ATOM 2359 C C . ASP A 1 295 ? -17.370 1.938 27.607 1.00 90.69 295 ASP A C 1
ATOM 2361 O O . ASP A 1 295 ? -17.774 1.529 26.519 1.00 90.69 295 ASP A O 1
ATOM 2365 N N . GLN A 1 296 ? -18.174 2.437 28.543 1.00 80.44 296 GLN A N 1
ATOM 2366 C CA . GLN A 1 296 ? -19.635 2.503 28.444 1.00 80.44 296 GLN A CA 1
ATOM 2367 C C . GLN A 1 296 ? -20.139 3.914 28.110 1.00 80.44 296 GLN A C 1
ATOM 2369 O O . GLN A 1 296 ? -21.336 4.117 27.935 1.00 80.44 296 GLN A O 1
ATOM 2374 N N . LYS A 1 297 ? -19.251 4.916 28.104 1.00 72.75 297 LYS A N 1
ATOM 2375 C CA . LYS A 1 297 ? -19.647 6.331 28.039 1.00 72.75 297 LYS A CA 1
ATOM 2376 C C . LYS A 1 297 ? -19.943 6.838 26.632 1.00 72.75 297 LYS A C 1
ATOM 2378 O O . LYS A 1 297 ? -20.687 7.805 26.495 1.00 72.75 297 LYS A O 1
ATOM 2383 N N . ASP A 1 298 ? -19.367 6.209 25.614 1.00 66.88 298 ASP A N 1
ATOM 2384 C CA . ASP A 1 298 ? -19.460 6.652 24.224 1.00 66.88 298 ASP A CA 1
ATOM 2385 C C . ASP A 1 298 ? -20.328 5.697 23.385 1.00 66.88 298 ASP A C 1
ATOM 2387 O O . ASP A 1 298 ? -20.318 4.487 23.592 1.00 66.88 298 ASP A O 1
ATOM 2391 N N . GLN A 1 299 ? -21.036 6.235 22.381 1.00 71.06 299 GLN A N 1
ATOM 2392 C CA . GLN A 1 299 ? -21.819 5.436 21.415 1.00 71.06 299 GLN A CA 1
ATOM 2393 C C . GLN A 1 299 ? -20.949 4.493 20.568 1.00 71.06 299 GLN A C 1
ATOM 2395 O O . GLN A 1 299 ? -21.443 3.516 20.016 1.00 71.06 299 GLN A O 1
ATOM 2400 N N . VAL A 1 300 ? -19.654 4.796 20.433 1.00 81.25 300 VAL A N 1
ATOM 2401 C CA . VAL A 1 300 ? -18.685 3.931 19.756 1.00 81.25 300 VAL A CA 1
ATOM 2402 C C . VAL A 1 300 ? -17.847 3.247 20.834 1.00 81.25 300 VAL A C 1
ATOM 2404 O O . VAL A 1 300 ? -17.224 3.959 21.626 1.00 81.25 300 VAL A O 1
ATOM 2407 N N . PRO A 1 301 ? -17.796 1.903 20.879 1.00 85.38 301 PRO A N 1
ATOM 2408 C CA . PRO A 1 301 ? -17.048 1.194 21.905 1.00 85.38 301 PRO A CA 1
ATOM 2409 C C . PRO A 1 301 ? -15.558 1.543 21.825 1.00 85.38 301 PRO A C 1
ATOM 2411 O O . PRO A 1 301 ? -14.931 1.472 20.766 1.00 85.38 301 PRO A O 1
ATOM 2414 N N . LYS A 1 302 ? -14.991 1.911 22.974 1.00 92.94 302 LYS A N 1
ATOM 2415 C CA . LYS A 1 302 ? -13.557 2.152 23.173 1.00 92.94 302 LYS A CA 1
ATOM 2416 C C . LYS A 1 302 ? -13.037 1.221 24.249 1.00 92.94 302 LYS A C 1
ATOM 2418 O O . LYS A 1 302 ? -13.810 0.723 25.064 1.00 92.94 302 LYS A O 1
ATOM 2423 N N . ILE A 1 303 ? -11.729 1.012 24.289 1.00 95.06 303 ILE A N 1
ATOM 2424 C CA . ILE A 1 303 ? -11.096 0.230 25.355 1.00 95.06 303 ILE A CA 1
ATOM 2425 C C . ILE A 1 303 ? -10.268 1.159 26.231 1.00 95.06 303 ILE A C 1
ATOM 2427 O O . ILE A 1 303 ? -9.406 1.877 25.736 1.00 95.06 303 ILE A O 1
ATOM 2431 N N . ILE A 1 304 ? -10.483 1.115 27.539 1.00 95.94 304 ILE A N 1
ATOM 2432 C CA . ILE A 1 304 ? -9.582 1.721 28.517 1.00 95.94 304 ILE A CA 1
ATOM 2433 C C . ILE A 1 304 ? -8.483 0.703 28.816 1.00 95.94 304 ILE A C 1
ATOM 2435 O O . ILE A 1 304 ? -8.768 -0.390 29.304 1.00 95.94 304 ILE A O 1
ATOM 2439 N N . CYS A 1 305 ? -7.242 1.045 28.477 1.00 96.62 305 CYS A N 1
ATOM 2440 C CA . CYS A 1 305 ? -6.090 0.161 28.613 1.00 96.62 305 CYS A CA 1
ATOM 2441 C C . CYS A 1 305 ? -5.728 -0.064 30.088 1.00 96.62 305 CYS A C 1
ATOM 2443 O O . CYS A 1 305 ? -5.463 0.900 30.808 1.00 96.62 305 CYS A O 1
ATOM 2445 N N . ASP A 1 306 ? -5.668 -1.332 30.503 1.00 95.56 306 ASP A N 1
ATOM 2446 C CA . ASP A 1 306 ? -5.130 -1.757 31.800 1.00 95.56 306 ASP A CA 1
ATOM 2447 C C . ASP A 1 306 ? -3.662 -2.193 31.671 1.00 95.56 306 ASP A C 1
ATOM 2449 O O . ASP A 1 306 ? -2.860 -1.944 32.565 1.00 95.56 306 ASP A O 1
ATOM 2453 N N . SER A 1 307 ? -3.310 -2.887 30.583 1.00 94.69 307 SER A N 1
ATOM 2454 C CA . SER A 1 307 ? -1.944 -3.344 30.309 1.00 94.69 307 SER A CA 1
ATOM 2455 C C . SER A 1 307 ? -1.700 -3.558 28.815 1.00 94.69 307 SER A C 1
ATOM 2457 O O . SER A 1 307 ? -2.629 -3.813 28.043 1.00 94.69 307 SER A O 1
ATOM 2459 N N . ILE A 1 308 ? -0.430 -3.479 28.418 1.00 94.94 308 ILE A N 1
ATOM 2460 C CA . ILE A 1 308 ? 0.035 -3.702 27.050 1.00 94.94 308 ILE A CA 1
ATOM 2461 C C . ILE A 1 308 ? 1.263 -4.611 27.058 1.00 94.94 308 ILE A C 1
ATOM 2463 O O . ILE A 1 308 ? 2.141 -4.466 27.902 1.00 94.94 308 ILE A O 1
ATOM 2467 N N . GLU A 1 309 ? 1.325 -5.528 26.103 1.00 92.19 309 GLU A N 1
ATOM 2468 C CA . GLU A 1 309 ? 2.467 -6.408 25.867 1.00 92.19 309 GLU A CA 1
ATOM 2469 C C . GLU A 1 309 ? 2.840 -6.327 24.383 1.00 92.19 309 GLU A C 1
ATOM 2471 O O . GLU A 1 309 ? 1.986 -6.517 23.516 1.00 92.19 309 GLU A O 1
ATOM 2476 N N . GLU A 1 310 ? 4.101 -6.029 24.071 1.00 90.56 310 GLU A N 1
ATOM 2477 C CA . GLU A 1 310 ? 4.607 -6.103 22.697 1.00 90.56 310 GLU A CA 1
ATOM 2478 C C . GLU A 1 310 ? 4.845 -7.566 22.319 1.00 90.56 310 GLU A C 1
ATOM 2480 O O . GLU A 1 310 ? 5.521 -8.303 23.038 1.00 90.56 310 GLU A O 1
ATOM 2485 N N . ILE A 1 311 ? 4.293 -7.992 21.184 1.00 85.88 311 ILE A N 1
ATOM 2486 C CA . ILE A 1 311 ? 4.522 -9.334 20.658 1.00 85.88 311 ILE A CA 1
ATOM 2487 C C . ILE A 1 311 ? 5.726 -9.263 19.729 1.00 85.88 311 ILE A C 1
ATOM 2489 O O . ILE A 1 311 ? 5.631 -8.805 18.590 1.00 85.88 311 ILE A O 1
ATOM 2493 N N . ILE A 1 312 ? 6.866 -9.728 20.226 1.00 80.12 312 ILE A N 1
ATOM 2494 C CA . ILE A 1 312 ? 8.092 -9.833 19.442 1.00 80.12 312 ILE A CA 1
ATOM 2495 C C . ILE A 1 312 ? 8.125 -11.229 18.819 1.00 80.12 312 ILE A C 1
ATOM 2497 O O . ILE A 1 312 ? 7.916 -12.231 19.502 1.00 80.12 312 ILE A O 1
ATOM 2501 N N . GLU A 1 313 ? 8.372 -11.307 17.512 1.00 66.38 313 GLU A N 1
ATOM 2502 C CA . GLU A 1 313 ? 8.620 -12.588 16.853 1.00 66.38 313 GLU A CA 1
ATOM 2503 C C . GLU A 1 313 ? 9.940 -13.155 17.396 1.00 66.38 313 GLU A C 1
ATOM 2505 O O . GLU A 1 313 ? 11.001 -12.549 17.217 1.00 66.38 313 GLU A O 1
ATOM 2510 N N . GLU A 1 314 ? 9.894 -14.298 18.089 1.00 51.91 314 GLU A N 1
ATOM 2511 C CA . GLU A 1 314 ? 11.113 -15.026 18.435 1.00 51.91 314 GLU A CA 1
ATOM 2512 C C . GLU A 1 314 ? 11.812 -15.388 17.125 1.00 51.91 314 GLU A C 1
ATOM 2514 O O . GLU A 1 314 ? 11.363 -16.261 16.376 1.00 51.91 314 GLU A O 1
ATOM 2519 N N . LYS A 1 315 ? 12.922 -14.704 16.822 1.00 41.78 315 LYS A N 1
ATOM 2520 C CA . LYS A 1 315 ? 13.835 -15.150 15.773 1.00 41.78 315 LYS A CA 1
ATOM 2521 C C . LYS A 1 315 ? 14.253 -16.560 16.161 1.00 41.78 315 LYS A C 1
ATOM 2523 O O . LYS A 1 315 ? 15.090 -16.722 17.045 1.00 41.78 315 LYS A O 1
ATOM 2528 N N . LYS A 1 316 ? 13.694 -17.576 15.498 1.00 37.88 316 LYS A N 1
ATOM 2529 C CA . LYS A 1 316 ? 14.284 -18.911 15.499 1.00 37.88 316 LYS A CA 1
ATOM 2530 C C . LYS A 1 316 ? 15.722 -18.729 15.029 1.00 37.88 316 LYS A C 1
ATOM 2532 O O . LYS A 1 316 ? 15.970 -18.528 13.842 1.00 37.88 316 LYS A O 1
ATOM 2537 N N . GLN A 1 317 ? 16.662 -18.738 15.971 1.00 32.06 317 GLN A N 1
ATOM 2538 C CA . GLN A 1 317 ? 18.055 -18.992 15.665 1.00 32.06 317 GLN A CA 1
ATOM 2539 C C . GLN A 1 317 ? 18.053 -20.326 14.922 1.00 32.06 317 GLN A C 1
ATOM 2541 O O . GLN A 1 317 ? 17.761 -21.367 15.512 1.00 32.06 317 GLN A O 1
ATOM 2546 N N . CYS A 1 318 ? 18.304 -20.292 13.612 1.00 33.75 318 CYS A N 1
ATOM 2547 C CA . CYS A 1 318 ? 18.752 -21.477 12.899 1.00 33.75 318 CYS A CA 1
ATOM 2548 C C . CYS A 1 318 ? 20.098 -21.869 13.514 1.00 33.75 318 CYS A C 1
ATOM 2550 O O . CYS A 1 318 ? 21.153 -21.447 13.052 1.00 33.75 318 CYS A O 1
ATOM 2552 N N . ASN A 1 319 ? 20.045 -22.636 14.599 1.00 34.75 319 ASN A N 1
ATOM 2553 C CA . ASN A 1 319 ? 21.148 -23.463 15.035 1.00 34.75 319 ASN A CA 1
ATOM 2554 C C . ASN A 1 319 ? 21.175 -24.679 14.113 1.00 34.75 319 ASN A C 1
ATOM 2556 O O . ASN A 1 319 ? 20.414 -25.624 14.331 1.00 34.75 319 ASN A O 1
ATOM 2560 N N . ARG A 1 320 ? 22.030 -24.600 13.090 1.00 33.66 320 ARG A N 1
ATOM 2561 C CA . ARG A 1 320 ? 22.893 -25.646 12.508 1.00 33.66 320 ARG A CA 1
ATOM 2562 C C . ARG A 1 320 ? 23.193 -25.333 11.050 1.00 33.66 320 ARG A C 1
ATOM 2564 O O . ARG A 1 320 ? 22.236 -25.092 10.284 1.00 33.66 320 ARG A O 1
#

Sequence (320 aa):
NKSHATAYATIAYQTAYLKAHFPVEFMAALLTSEKNDTERISKLIGECKKMGIEVLPPDINESFRNFSVIPKKKKIRFGLLAIKNVGQNVVESIIREREERGPFRSISDFVSRIDGDVLNKKSLESLIKAGVLDSLGERNRLLASVEKILITNREIRRLEKNGQKNLFGRSFHSACNFKLEDAKPISLQEKLIWEKELLGLYVSAHPLENFKNILKNKVLPIKEISERLWGQRIKIGGIISGIKKIITRNGKPMLFVKVEDLEDKIEVVVFPNIIEQNPTAFQENKIVMITGRVDQKDQVPKIICDSIEEIIEEKKQCNR

Foldseek 3Di:
DVVVVVVVVVVVVVLVVCCVPVVLVSLQVVLQVCLQPLQVNAVSCVVCVVVVQAEAAAALQPAAQGWADDPPDSYIYHHLVSFPPADPLQRVQSVVLCVVPNDQQALLSVLLRGQLVRDDLSNQLSCLLSCHCVNHDFSFLSNQCSVVSSVLSVVSNVCVVVVVCPPCVVVVVVVSPDDGDDDDHDDLVSSQVSNCVGNVGGRPDFPCPVVCVVFVPQFDDPVVDDLVQAQPKGKHKFFFADWDWDQDPVRAIKIFTWGDDPPGIATEIEDRVQCVVCVPQPDGGFIKMFIFGFHNPDPGTHGYTPYMDTDDPPPPPPDD

Solvent-accessible surface area (backbone atoms only — not comparable to full-atom values): 17773 Å² total; per-residue (Å²): 111,69,71,63,53,52,57,54,49,51,54,52,49,52,52,50,49,39,45,73,76,40,44,66,60,41,50,26,51,52,44,43,77,36,35,88,38,40,70,58,36,34,55,51,50,54,49,32,51,76,72,67,33,45,76,44,70,37,33,74,77,75,38,47,62,44,39,38,70,42,85,102,47,71,35,33,33,30,20,52,57,39,33,53,70,39,53,69,67,43,48,50,46,52,51,50,47,33,73,77,71,42,70,71,81,32,52,48,52,43,43,76,64,47,59,47,93,56,62,46,71,65,31,52,52,34,39,38,52,51,38,26,43,54,90,44,45,60,52,37,24,51,57,72,22,45,69,60,50,52,52,53,21,40,52,54,50,52,45,62,74,68,66,67,57,81,92,45,51,78,55,45,69,61,62,48,65,66,79,67,44,91,54,71,81,64,56,69,69,61,46,40,51,38,17,34,72,34,53,36,38,63,74,92,54,63,86,59,62,85,43,42,79,73,37,67,87,66,33,54,63,60,75,75,69,48,81,92,45,47,68,39,78,48,37,36,52,28,32,28,75,39,76,46,82,44,70,45,98,84,72,45,54,31,37,45,32,33,34,32,48,99,85,34,69,44,48,32,40,38,50,44,70,57,45,73,74,40,74,78,62,82,41,72,73,37,41,34,38,38,34,23,30,29,43,74,89,52,99,62,70,32,31,42,54,72,47,77,42,69,64,73,81,79,76,76,75,81,86,123

pLDDT: mean 87.23, std 12.78, range [32.06, 97.56]

Radius of gyration: 24.63 Å; Cα contacts (8 Å, |Δi|>4): 501; chains: 1; boundin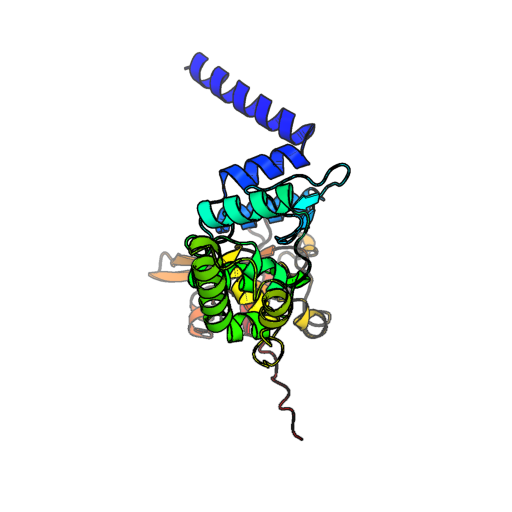g box: 58×58×72 Å

Nearest PDB structures (foldseek):
  7pu7-assembly1_A  TM=8.691E-01  e=5.042E-25  Mycobacterium tuberculosis
  4iqj-assembly1_B  TM=7.526E-01  e=3.101E-22  Thermus aquaticus
  4iqj-assembly1_D  TM=7.819E-01  e=6.062E-21  Thermus aquaticus
  2hpi-assembly1_A  TM=7.510E-01  e=5.712E-21  Thermus aquaticus
  4iqj-assembly1_A  TM=7.554E-01  e=1.569E-20  Thermus aquaticus